Protein AF-A0A6V3JJE8-F1 (afdb_monomer)

Secondary structure (DSSP, 8-state):
----------------------------PPEEEEEEPPHHHHHHHHHHHHHHHHH-TT-S--TTTTS--EEEEEEE-BS-HHHHHHHHHHHHHHHTT-TTSTT---EEEEEEEETTEEEEEEEP-HHHHHHHHHHHHHHGGGBPTTPPPPHHHHHHHHHHHHHHHHHHHHHTS-SS---PPPPP-

Solvent-accessible surface area (backbone atoms only — not comparable to full-atom values): 11881 Å² total; per-residue (Å²): 136,83,80,90,86,81,91,79,88,82,90,84,80,83,81,72,94,69,79,70,85,74,67,77,77,74,75,66,66,62,46,74,45,60,47,71,52,56,74,69,60,32,53,51,46,36,55,53,40,48,58,32,35,74,74,33,85,85,57,90,74,49,46,77,80,81,41,77,60,60,48,78,50,46,72,48,33,48,79,41,65,66,63,39,54,52,31,44,68,66,50,37,69,63,64,67,71,51,82,65,40,87,84,45,76,85,44,73,60,65,69,48,75,56,98,56,46,74,44,70,44,65,55,91,45,75,34,60,50,53,53,26,44,42,53,44,76,51,32,59,92,38,41,42,82,94,62,85,76,52,73,90,55,50,66,49,56,54,54,52,51,54,51,51,52,53,54,55,56,61,70,76,69,83,73,88,85,92,81,90,83,83,82,84,135

Organism: NCBI:txid91324

Sequence (185 aa):
DRKPSGCSTDMLVAMAMLCGLLSSVVADSPINIHVKLGPEAEKEAIALNALLTDACPGNDINLNTTQQPHVTMYLTSFTNTQAVEDSIKENVPTLLQTPSCDNNPMILTNFTVNGCYAMWNVVPNQCLQHISDAVVNATYVYATPDQPIPDWVMVSILYNAEYRATTTTYSLHRTHNQDPFMLPR

Nearest PDB structures (foldseek):
  2phi-assembly1_A  TM=2.773E-01  e=2.129E+00  Sus scrofa
  5b1q-assembly1_B  TM=1.978E-01  e=9.089E+00  Human betaherpesvirus 6B

Mean predicted aligned error: 13.66 Å

pLDDT: mean 73.72, std 20.0, range [31.44, 94.88]

Foldseek 3Di:
DDDDDDDDDDDDDDPDPPPDPPVPPPPQAKDFDWAADDPVVQVVQLVVLVVLCVVPVPDPDDCNPPNGDTGGLDIAGFQDPVQLVVLCVPFQVVLLPDPQDVPPDWDWDDWDDDRRHIDTDIDDDPNSLSNSLSSCVSGVVGGDPPIDDDPSSVVNVVVVVVVVVVVVVVVVPPDDDDDDDDDDD

Structure (mmCIF, N/CA/C/O backbone):
data_AF-A0A6V3JJE8-F1
#
_entry.id   AF-A0A6V3JJE8-F1
#
loop_
_atom_site.group_PDB
_atom_site.id
_atom_site.type_symbol
_atom_site.label_atom_id
_atom_site.label_alt_id
_atom_site.label_comp_id
_atom_site.label_asym_id
_atom_site.label_entity_id
_atom_site.label_seq_id
_atom_site.pdbx_PDB_ins_code
_atom_site.Cartn_x
_atom_site.Cartn_y
_atom_site.Cartn_z
_atom_site.occupancy
_atom_site.B_iso_or_equiv
_atom_site.auth_seq_id
_atom_site.auth_comp_id
_atom_site.auth_asym_id
_atom_site.auth_atom_id
_atom_site.pdbx_PDB_model_num
ATOM 1 N N . ASP A 1 1 ? -59.353 64.202 5.181 1.00 53.44 1 ASP A N 1
ATOM 2 C CA . ASP A 1 1 ? -60.143 62.983 4.853 1.00 53.44 1 ASP A CA 1
ATOM 3 C C . ASP A 1 1 ? -59.337 61.767 5.299 1.00 53.44 1 ASP A C 1
ATOM 5 O O . ASP A 1 1 ? -58.124 61.810 5.169 1.00 53.44 1 ASP A O 1
ATOM 9 N N . ARG A 1 2 ? -59.822 60.812 6.106 1.00 39.19 2 ARG A N 1
ATOM 10 C CA . ARG A 1 2 ? -60.987 59.897 6.006 1.00 39.19 2 ARG A CA 1
ATOM 11 C C . ARG A 1 2 ? -60.827 58.773 4.952 1.00 39.19 2 ARG A C 1
ATOM 13 O O . ARG A 1 2 ? -61.094 58.984 3.782 1.00 39.19 2 ARG A O 1
ATOM 20 N N . LYS A 1 3 ? -60.425 57.594 5.477 1.00 49.19 3 LYS A N 1
ATOM 21 C CA . LYS A 1 3 ? -60.695 56.169 5.110 1.00 49.19 3 LYS A CA 1
ATOM 22 C C . LYS A 1 3 ? -61.855 55.876 4.122 1.00 49.19 3 LYS A C 1
ATOM 24 O O . LYS A 1 3 ? -62.777 56.687 4.081 1.00 49.19 3 LYS A O 1
ATOM 29 N N . PRO A 1 4 ? -61.966 54.647 3.542 1.00 60.12 4 PRO A N 1
ATOM 30 C CA . PRO A 1 4 ? -61.141 53.422 3.694 1.00 60.12 4 PRO A CA 1
ATOM 31 C C . PRO A 1 4 ? -60.362 53.137 2.372 1.00 60.12 4 PRO A C 1
ATOM 33 O O . PRO A 1 4 ? -59.901 54.120 1.808 1.00 60.12 4 PRO A O 1
ATOM 36 N N . SER A 1 5 ? -60.066 51.950 1.804 1.00 47.75 5 SER A N 1
ATOM 37 C CA . SER A 1 5 ? -60.304 50.494 2.045 1.00 47.75 5 SER A CA 1
ATOM 38 C C . SER A 1 5 ? -59.212 49.697 1.276 1.00 47.75 5 SER A C 1
ATOM 40 O O . SER A 1 5 ? -58.460 50.320 0.536 1.00 47.75 5 SER A O 1
ATOM 42 N N . GLY A 1 6 ? -59.047 48.366 1.328 1.00 47.81 6 GLY A N 1
ATOM 43 C CA . GLY A 1 6 ? -59.687 47.262 2.068 1.00 47.81 6 GLY A CA 1
ATOM 44 C C . GLY A 1 6 ? -58.954 45.932 1.747 1.00 47.81 6 GLY A C 1
ATOM 45 O O . GLY A 1 6 ? -58.078 45.923 0.887 1.00 47.81 6 GLY A O 1
ATOM 46 N N . CYS A 1 7 ? -59.257 44.822 2.433 1.00 48.31 7 CYS A N 1
ATOM 47 C CA . CYS A 1 7 ? -58.573 43.535 2.204 1.00 48.31 7 CYS A CA 1
ATOM 48 C C . CYS A 1 7 ? -59.107 42.770 0.981 1.00 48.31 7 CYS A C 1
ATOM 50 O O . CYS A 1 7 ? -60.310 42.768 0.736 1.00 48.31 7 CYS A O 1
ATOM 52 N N . SER A 1 8 ? -58.235 41.979 0.349 1.00 53.91 8 SER A N 1
ATOM 53 C CA . SER A 1 8 ? -58.602 40.644 -0.136 1.00 53.91 8 SER A CA 1
ATOM 54 C C . SER A 1 8 ? -57.485 39.676 0.232 1.00 53.91 8 SER A C 1
ATOM 56 O O . SER A 1 8 ? -56.341 39.855 -0.184 1.00 53.91 8 SER A O 1
ATOM 58 N N . THR A 1 9 ? -57.809 38.658 1.020 1.00 53.34 9 THR A N 1
ATOM 59 C CA . THR A 1 9 ? -57.075 37.394 0.956 1.00 53.34 9 THR A CA 1
ATOM 60 C C . THR A 1 9 ? -57.508 36.664 -0.323 1.00 53.34 9 THR A C 1
ATOM 62 O O . THR A 1 9 ? -58.591 36.939 -0.840 1.00 53.34 9 THR A O 1
ATOM 65 N N . ASP A 1 10 ? -56.646 35.814 -0.889 1.00 45.06 10 ASP A N 1
ATOM 66 C CA . ASP A 1 10 ? -56.912 34.368 -1.007 1.00 45.06 10 ASP A CA 1
ATOM 67 C C . ASP A 1 10 ? -55.978 33.646 -2.006 1.00 45.06 10 ASP A C 1
ATOM 69 O O . ASP A 1 10 ? -55.845 34.002 -3.171 1.00 45.06 10 ASP A O 1
ATOM 73 N N . MET A 1 11 ? -55.400 32.545 -1.510 1.00 45.78 11 MET A N 1
ATOM 74 C CA . MET A 1 11 ? -55.353 31.241 -2.188 1.00 45.78 11 MET A CA 1
ATOM 75 C C . MET A 1 11 ? -54.564 31.065 -3.508 1.00 45.78 11 MET A C 1
ATOM 77 O O . MET A 1 11 ? -55.132 30.860 -4.576 1.00 45.78 11 MET A O 1
ATOM 81 N N . LEU A 1 12 ? -53.240 30.913 -3.379 1.00 42.09 12 LEU A N 1
ATOM 82 C CA . LEU A 1 12 ? -52.407 30.009 -4.202 1.00 42.09 12 LEU A CA 1
ATOM 83 C C . LEU A 1 12 ? -51.171 29.608 -3.368 1.00 42.09 12 LEU A C 1
ATOM 85 O O . LEU A 1 12 ? -50.185 30.330 -3.296 1.00 42.09 12 LEU A O 1
ATOM 89 N N . VAL A 1 13 ? -51.298 28.635 -2.460 1.00 42.44 13 VAL A N 1
ATOM 90 C CA . VAL A 1 13 ? -51.154 27.185 -2.720 1.00 42.44 13 VAL A CA 1
ATOM 91 C C . VAL A 1 13 ? -49.741 26.814 -3.199 1.00 42.44 13 VAL A C 1
ATOM 93 O O . VAL A 1 13 ? -49.462 26.732 -4.388 1.00 42.44 13 VAL A O 1
ATOM 96 N N . ALA A 1 14 ? -48.875 26.559 -2.213 1.00 44.41 14 ALA A N 1
ATOM 97 C CA . ALA A 1 14 ? -47.782 25.582 -2.221 1.00 44.41 14 ALA A CA 1
ATOM 98 C C . ALA A 1 14 ? -47.060 25.296 -3.559 1.00 44.41 14 ALA A C 1
ATOM 100 O O . ALA A 1 14 ? -47.109 24.176 -4.069 1.00 44.41 14 ALA A O 1
ATOM 101 N N . MET A 1 15 ? -46.263 26.249 -4.052 1.00 40.84 15 MET A N 1
ATOM 102 C CA . MET A 1 15 ? -45.120 25.891 -4.899 1.00 40.84 15 MET A CA 1
ATOM 103 C C . MET A 1 15 ? -43.991 25.405 -3.976 1.00 40.84 15 MET A C 1
ATOM 105 O O . MET A 1 15 ? -43.476 26.167 -3.159 1.00 40.84 15 MET A O 1
ATOM 109 N N . ALA A 1 16 ? -43.706 24.102 -4.009 1.00 45.19 16 ALA A N 1
ATOM 110 C CA . ALA A 1 16 ? -42.969 23.423 -2.944 1.00 45.19 16 ALA A CA 1
ATOM 111 C C . ALA A 1 16 ? -41.513 23.900 -2.784 1.00 45.19 16 ALA A C 1
ATOM 113 O O . ALA A 1 16 ? -40.794 24.089 -3.766 1.00 45.19 16 ALA A O 1
ATOM 114 N N . MET A 1 17 ? -41.043 23.958 -1.531 1.00 45.81 17 MET A N 1
ATOM 115 C CA . MET A 1 17 ? -39.613 23.985 -1.199 1.00 45.81 17 MET A CA 1
ATOM 116 C C . MET A 1 17 ? -38.973 22.622 -1.509 1.00 45.81 17 MET A C 1
ATOM 118 O O . MET A 1 17 ? -38.599 21.875 -0.611 1.00 45.81 17 MET A O 1
ATOM 122 N N . LEU A 1 18 ? -38.848 22.301 -2.796 1.00 45.31 18 LEU A N 1
ATOM 123 C CA . LEU A 1 18 ? -38.038 21.188 -3.293 1.00 45.31 18 LEU A CA 1
ATOM 124 C C . LEU A 1 18 ? -36.802 21.708 -4.042 1.00 45.3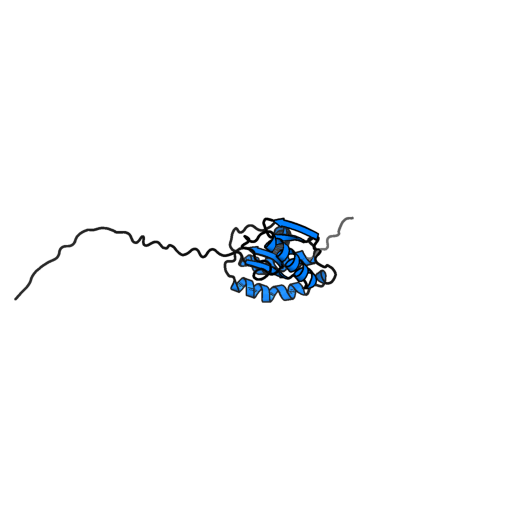1 18 LEU A C 1
ATOM 126 O O . LEU A 1 18 ? -36.354 21.127 -5.027 1.00 45.31 18 LEU A O 1
ATOM 130 N N . CYS A 1 19 ? -36.244 22.823 -3.554 1.00 42.00 19 CYS A N 1
ATOM 131 C CA . CYS A 1 19 ? -34.882 23.223 -3.882 1.00 42.00 19 CYS A CA 1
ATOM 132 C C . CYS A 1 19 ? -33.965 22.163 -3.267 1.00 42.00 19 CYS A C 1
ATOM 134 O O . CYS A 1 19 ? -33.760 22.141 -2.053 1.00 42.00 19 CYS A O 1
ATOM 136 N N . GLY A 1 20 ? -33.569 21.193 -4.090 1.00 44.66 20 GLY A N 1
ATOM 137 C CA . GLY A 1 20 ? -33.034 19.931 -3.610 1.00 44.66 20 GLY A CA 1
ATOM 138 C C . GLY A 1 20 ? -31.796 20.131 -2.749 1.00 44.66 20 GLY A C 1
ATOM 139 O O . GLY A 1 20 ? -30.811 20.711 -3.202 1.00 44.66 20 GLY A O 1
ATOM 140 N N . LEU A 1 21 ? -31.819 19.548 -1.548 1.00 46.81 21 LEU A N 1
ATOM 141 C CA . LEU A 1 21 ? -30.606 19.178 -0.827 1.00 46.81 21 LEU A CA 1
ATOM 142 C C . LEU A 1 21 ? -29.916 18.043 -1.596 1.00 46.81 21 LEU A C 1
ATOM 144 O O . LEU A 1 21 ? -29.853 16.900 -1.148 1.00 46.81 21 LEU A O 1
ATOM 148 N N . LEU A 1 22 ? -29.359 18.389 -2.759 1.00 46.94 22 LEU A N 1
ATOM 149 C CA . LEU A 1 22 ? -28.196 17.723 -3.324 1.00 46.94 22 LEU A CA 1
ATOM 150 C C . LEU A 1 22 ? -27.009 18.058 -2.417 1.00 46.94 22 LEU A C 1
ATOM 152 O O . LEU A 1 22 ? -26.085 18.771 -2.803 1.00 46.94 22 LEU A O 1
ATOM 156 N N . SER A 1 23 ? -27.072 17.556 -1.180 1.00 47.16 23 SER A N 1
ATOM 157 C CA . SER A 1 23 ? -25.908 17.387 -0.330 1.00 47.16 23 SER A CA 1
ATOM 158 C C . SER A 1 23 ? -24.895 16.646 -1.181 1.00 47.16 23 SER A C 1
ATOM 160 O O . SER A 1 23 ? -25.129 15.493 -1.547 1.00 47.16 23 SER A O 1
ATOM 162 N N . SER A 1 24 ? -23.824 17.334 -1.567 1.00 48.84 24 SER A N 1
ATOM 163 C CA . SER A 1 24 ? -22.747 16.735 -2.337 1.00 48.84 24 SER A CA 1
ATOM 164 C C . SER A 1 24 ? -22.212 15.574 -1.515 1.00 48.84 24 SER A C 1
ATOM 166 O O . SER A 1 24 ? -21.530 15.797 -0.514 1.00 48.84 24 SER A O 1
ATOM 168 N N . VAL A 1 25 ? -22.576 14.352 -1.906 1.00 51.97 25 VAL A N 1
ATOM 169 C CA . VAL A 1 25 ? -22.018 13.134 -1.330 1.00 51.97 25 VAL A CA 1
ATOM 170 C C . VAL A 1 25 ? -20.555 13.156 -1.729 1.00 51.97 25 VAL A C 1
ATOM 172 O O . VAL A 1 25 ? -20.204 12.812 -2.857 1.00 51.97 25 VAL A O 1
ATOM 175 N N . VAL A 1 26 ? -19.718 13.681 -0.834 1.00 57.62 26 VAL A N 1
ATOM 176 C CA . VAL A 1 26 ? -18.271 13.674 -0.999 1.00 57.62 26 VAL A CA 1
ATOM 177 C C . VAL A 1 26 ? -17.902 12.203 -1.030 1.00 57.62 26 VAL A C 1
ATOM 179 O O . VAL A 1 26 ? -18.029 11.518 -0.018 1.00 57.62 26 VAL A O 1
ATOM 182 N N . ALA A 1 27 ? -17.573 11.702 -2.220 1.00 60.66 27 ALA A N 1
ATOM 183 C CA . ALA A 1 27 ? -17.267 10.299 -2.423 1.00 60.66 27 ALA A CA 1
ATOM 184 C C . ALA A 1 27 ? -15.990 9.985 -1.640 1.00 60.66 27 ALA A C 1
ATOM 186 O O . ALA A 1 27 ? -14.891 10.346 -2.068 1.00 60.66 27 ALA A O 1
ATOM 187 N N . ASP A 1 28 ? -16.178 9.392 -0.461 1.00 74.69 28 ASP A N 1
ATOM 188 C CA . ASP A 1 28 ? -15.132 9.070 0.502 1.00 74.69 28 ASP A CA 1
ATOM 189 C C . ASP A 1 28 ? -14.091 8.188 -0.189 1.00 74.69 28 ASP A C 1
ATOM 191 O O . ASP A 1 28 ? -14.329 7.019 -0.504 1.00 74.69 28 ASP A O 1
ATOM 195 N N . SER A 1 29 ? -12.984 8.821 -0.566 1.00 82.00 29 SER A N 1
ATOM 196 C CA . SER A 1 29 ? -12.046 8.276 -1.536 1.00 82.00 29 SER A CA 1
ATOM 197 C C . SER A 1 29 ? -11.105 7.310 -0.823 1.00 82.00 29 SER A C 1
ATOM 199 O O . SER A 1 29 ? -10.493 7.705 0.172 1.00 82.00 29 SER A O 1
ATOM 201 N N . PRO A 1 30 ? -10.971 6.058 -1.297 1.00 90.94 30 PRO A N 1
ATOM 202 C CA . PRO A 1 30 ? -10.282 5.021 -0.546 1.00 90.94 30 PRO A CA 1
ATOM 203 C C . PRO A 1 30 ? -8.806 5.373 -0.346 1.00 90.94 30 PRO A C 1
ATOM 205 O O . PRO A 1 30 ? -8.072 5.653 -1.296 1.00 90.94 30 PRO A O 1
ATOM 208 N N . ILE A 1 31 ? -8.372 5.346 0.912 1.00 91.69 31 ILE A N 1
ATOM 209 C CA . ILE A 1 31 ? -7.021 5.712 1.326 1.00 91.69 31 ILE A CA 1
ATOM 210 C C . ILE A 1 31 ? -6.148 4.461 1.301 1.00 91.69 31 ILE A C 1
ATOM 212 O O . ILE A 1 31 ? -6.435 3.469 1.968 1.00 91.69 31 ILE A O 1
ATOM 216 N N . ASN A 1 32 ? -5.064 4.529 0.533 1.00 91.56 32 ASN A N 1
ATOM 217 C CA . ASN A 1 32 ? -4.070 3.469 0.398 1.00 91.56 32 ASN A CA 1
ATOM 218 C C . ASN A 1 32 ? -2.959 3.643 1.446 1.00 91.56 32 ASN A C 1
ATOM 220 O O . ASN A 1 32 ? -1.980 4.356 1.205 1.00 91.56 32 ASN A O 1
ATOM 224 N N . ILE A 1 33 ? -3.101 3.000 2.605 1.00 92.88 33 ILE A N 1
ATOM 225 C CA . ILE A 1 33 ? -2.048 2.930 3.623 1.00 92.88 33 ILE A CA 1
ATOM 226 C C . ILE A 1 33 ? -1.056 1.850 3.182 1.00 92.88 33 ILE A C 1
ATOM 228 O O . ILE A 1 33 ? -1.436 0.695 2.987 1.00 92.88 33 ILE A O 1
ATOM 232 N N . HIS A 1 34 ? 0.213 2.212 3.008 1.00 92.94 34 HIS A N 1
ATOM 233 C CA . HIS A 1 34 ? 1.208 1.361 2.357 1.00 92.94 34 HIS A CA 1
ATOM 234 C C . HIS A 1 34 ? 2.609 1.509 2.961 1.00 92.94 34 HIS A C 1
ATOM 236 O O . HIS A 1 34 ? 2.957 2.559 3.504 1.00 92.94 34 HIS A O 1
ATOM 242 N N . VAL A 1 35 ? 3.436 0.472 2.812 1.00 90.75 35 VAL A N 1
ATOM 243 C CA . VAL A 1 35 ? 4.886 0.541 3.057 1.00 90.75 35 VAL A CA 1
ATOM 244 C C . VAL A 1 35 ? 5.630 0.750 1.742 1.00 90.75 35 VAL A C 1
ATOM 246 O O . VAL A 1 35 ? 5.286 0.154 0.721 1.00 90.75 35 VAL A O 1
ATOM 249 N N . LYS A 1 36 ? 6.660 1.599 1.755 1.00 90.31 36 LYS A N 1
ATOM 250 C CA . LYS A 1 36 ? 7.547 1.783 0.598 1.00 90.31 36 LYS A CA 1
ATOM 251 C C . LYS A 1 36 ? 8.474 0.583 0.428 1.00 90.31 36 LYS A C 1
ATOM 253 O O . LYS A 1 36 ? 8.809 -0.090 1.404 1.00 90.31 36 LYS A O 1
ATOM 258 N N . LEU A 1 37 ? 8.912 0.341 -0.804 1.00 89.31 37 LEU A N 1
ATOM 259 C CA . LEU A 1 37 ? 9.970 -0.632 -1.071 1.00 89.31 37 LEU A CA 1
ATOM 260 C C . LEU A 1 37 ? 11.331 -0.121 -0.561 1.00 89.31 37 LEU A C 1
ATOM 262 O O . LEU A 1 37 ? 11.544 1.080 -0.405 1.00 89.31 37 LEU A O 1
ATOM 266 N N . GLY A 1 38 ? 12.268 -1.041 -0.313 1.00 88.88 38 GLY A N 1
ATOM 267 C CA . GLY A 1 38 ? 13.669 -0.679 -0.079 1.00 88.88 38 GLY A CA 1
ATOM 268 C C . GLY A 1 38 ? 14.328 -0.138 -1.361 1.00 88.88 38 GLY A C 1
ATOM 269 O O . GLY A 1 38 ? 13.880 -0.503 -2.449 1.00 88.88 38 GLY A O 1
ATOM 270 N N . PRO A 1 39 ? 15.403 0.675 -1.280 1.00 91.00 39 PRO A N 1
ATOM 271 C CA . PRO A 1 39 ? 15.916 1.441 -2.427 1.00 91.00 39 PRO A CA 1
ATOM 272 C C . PRO A 1 39 ? 16.294 0.619 -3.668 1.00 91.00 39 PRO A C 1
ATOM 274 O O . PRO A 1 39 ? 16.182 1.105 -4.791 1.00 91.00 39 PRO A O 1
ATOM 277 N N . GLU A 1 40 ? 16.737 -0.628 -3.489 1.00 91.25 40 GLU A N 1
ATOM 278 C CA . GLU A 1 40 ? 17.075 -1.528 -4.600 1.00 91.25 40 GLU A CA 1
ATOM 279 C C . GLU A 1 40 ? 15.810 -2.013 -5.330 1.00 91.25 40 GLU A C 1
ATOM 281 O O . GLU A 1 40 ? 15.699 -1.852 -6.544 1.00 91.25 40 GLU A O 1
ATOM 286 N N . ALA A 1 41 ? 14.808 -2.492 -4.586 1.00 89.56 41 ALA A N 1
ATOM 287 C CA . ALA A 1 41 ? 13.525 -2.932 -5.138 1.00 89.56 41 ALA A CA 1
ATOM 288 C C . ALA A 1 41 ? 12.678 -1.765 -5.690 1.00 89.56 41 ALA A C 1
ATOM 290 O O . ALA A 1 41 ? 11.993 -1.927 -6.698 1.00 89.56 41 ALA A O 1
ATOM 291 N N . GLU A 1 42 ? 12.745 -0.575 -5.080 1.00 89.88 42 GLU A N 1
ATOM 292 C CA . GLU A 1 42 ? 12.115 0.647 -5.608 1.00 89.88 42 GLU A CA 1
ATOM 293 C C . GLU A 1 42 ? 12.709 1.025 -6.975 1.00 89.88 42 GLU A C 1
ATOM 295 O O . GLU A 1 42 ? 11.974 1.271 -7.934 1.00 89.88 42 GLU A O 1
ATOM 300 N N . LYS A 1 43 ? 14.041 0.991 -7.100 1.00 91.38 43 LYS A N 1
ATOM 301 C CA . LYS A 1 43 ? 14.753 1.246 -8.358 1.00 91.38 43 LYS A CA 1
ATOM 302 C C . LYS A 1 43 ? 14.397 0.226 -9.446 1.00 91.38 43 LYS A C 1
ATOM 304 O O . LYS A 1 43 ? 14.203 0.620 -10.597 1.00 91.38 43 LYS A O 1
ATOM 309 N N . GLU A 1 44 ? 14.305 -1.060 -9.108 1.00 90.88 44 GLU A N 1
ATOM 310 C CA . GLU A 1 44 ? 13.884 -2.100 -10.057 1.00 90.88 44 GLU A CA 1
ATOM 311 C C . GLU A 1 44 ? 12.421 -1.929 -10.495 1.00 90.88 44 GLU A C 1
ATOM 313 O O . GLU A 1 44 ? 12.133 -2.041 -11.689 1.00 90.88 44 GLU A O 1
ATOM 318 N N . ALA A 1 45 ? 11.513 -1.568 -9.579 1.00 89.31 45 ALA A N 1
ATOM 319 C CA . ALA A 1 45 ? 10.121 -1.264 -9.918 1.00 89.31 45 ALA A CA 1
ATOM 320 C C . ALA A 1 45 ? 10.014 -0.089 -10.895 1.00 89.31 45 ALA A C 1
ATOM 322 O O . ALA A 1 45 ? 9.318 -0.191 -11.903 1.00 89.31 45 ALA A O 1
ATOM 323 N N . ILE A 1 46 ? 10.714 1.017 -10.621 1.00 88.62 46 ILE A N 1
ATOM 324 C CA . ILE A 1 46 ? 10.721 2.205 -11.487 1.00 88.62 46 ILE A CA 1
ATOM 325 C C . ILE A 1 46 ? 11.243 1.846 -12.886 1.00 88.62 46 ILE A C 1
ATOM 327 O O . ILE A 1 46 ? 10.638 2.237 -13.886 1.00 88.62 46 ILE A O 1
ATOM 331 N N . ALA A 1 47 ? 12.312 1.047 -12.975 1.00 89.12 47 ALA A N 1
ATOM 332 C CA . ALA A 1 47 ? 12.858 0.592 -14.253 1.00 89.12 47 ALA A CA 1
ATOM 333 C C . ALA A 1 47 ? 11.873 -0.296 -15.041 1.00 89.12 47 ALA A C 1
ATOM 335 O O . ALA A 1 47 ? 11.692 -0.087 -16.242 1.00 89.12 47 ALA A O 1
ATOM 336 N N . LEU A 1 48 ? 11.198 -1.246 -14.382 1.00 88.06 48 LEU A N 1
ATOM 337 C CA . LEU A 1 48 ? 10.174 -2.089 -15.014 1.00 88.06 48 LEU A CA 1
ATOM 338 C C . LEU A 1 48 ? 8.957 -1.266 -15.468 1.00 88.06 48 LEU A C 1
ATOM 340 O O . LEU A 1 48 ? 8.458 -1.446 -16.579 1.00 88.06 48 LEU A O 1
ATOM 344 N N . ASN A 1 49 ? 8.502 -0.331 -14.636 1.00 85.62 49 ASN A N 1
ATOM 345 C CA . ASN A 1 49 ? 7.346 0.510 -14.932 1.00 85.62 49 ASN A CA 1
ATOM 346 C C . ASN A 1 49 ? 7.614 1.508 -16.065 1.00 85.62 49 ASN A C 1
ATOM 348 O O . ASN A 1 49 ? 6.697 1.795 -16.834 1.00 85.62 49 ASN A O 1
ATOM 352 N N . ALA A 1 50 ? 8.851 1.986 -16.233 1.00 87.00 50 ALA A N 1
ATOM 353 C CA . ALA A 1 50 ? 9.236 2.773 -17.404 1.00 87.00 50 ALA A CA 1
ATOM 354 C C . ALA A 1 50 ? 9.052 1.966 -18.704 1.00 87.00 50 ALA A C 1
ATOM 356 O O . ALA A 1 50 ? 8.357 2.423 -19.609 1.00 87.00 50 ALA A O 1
ATOM 357 N N . LEU A 1 51 ? 9.558 0.725 -18.754 1.00 89.25 51 LEU A N 1
ATOM 358 C CA . LEU A 1 51 ? 9.401 -0.166 -19.915 1.00 89.25 51 LEU A CA 1
ATOM 359 C C . LEU A 1 51 ? 7.926 -0.468 -20.242 1.00 89.25 51 LEU A C 1
ATOM 361 O O . LEU A 1 51 ? 7.555 -0.555 -21.411 1.00 89.25 51 LEU A O 1
ATOM 365 N N . LEU A 1 52 ? 7.077 -0.614 -19.219 1.00 86.81 52 LEU A N 1
ATOM 366 C CA . LEU A 1 52 ? 5.635 -0.833 -19.390 1.00 86.81 52 LEU A CA 1
ATOM 367 C C . LEU A 1 52 ? 4.890 0.436 -19.834 1.00 86.81 52 LEU A C 1
ATOM 369 O O . LEU A 1 52 ? 3.946 0.341 -20.616 1.00 86.81 52 LEU A O 1
ATOM 373 N N . THR A 1 53 ? 5.339 1.615 -19.393 1.00 84.69 53 THR A N 1
ATOM 374 C CA . THR A 1 53 ? 4.794 2.912 -19.829 1.00 84.69 53 THR A CA 1
ATOM 375 C C . THR A 1 53 ? 5.128 3.176 -21.298 1.00 84.69 53 THR A C 1
ATOM 377 O O . THR A 1 53 ? 4.241 3.539 -22.068 1.00 84.69 53 THR A O 1
ATOM 380 N N . ASP A 1 54 ? 6.366 2.909 -21.723 1.00 88.81 54 ASP A N 1
ATOM 381 C CA . ASP A 1 54 ? 6.777 3.021 -23.131 1.00 88.81 54 ASP A CA 1
ATOM 382 C C . ASP A 1 54 ? 6.006 2.037 -24.034 1.00 88.81 54 ASP A C 1
ATOM 384 O O . ASP A 1 54 ? 5.647 2.367 -25.166 1.00 88.81 54 ASP A O 1
ATOM 388 N N . ALA A 1 55 ? 5.699 0.836 -23.527 1.00 88.56 55 ALA A N 1
ATOM 389 C CA . ALA A 1 55 ? 4.882 -0.159 -24.225 1.00 88.56 55 ALA A CA 1
ATOM 390 C C . ALA A 1 55 ? 3.374 0.174 -24.248 1.00 88.56 55 ALA A C 1
ATOM 392 O O . ALA A 1 55 ? 2.642 -0.372 -25.077 1.00 88.56 55 ALA A O 1
ATOM 393 N N . CYS A 1 56 ? 2.897 1.055 -23.363 1.00 87.75 56 CYS A N 1
ATOM 394 C CA . CYS A 1 56 ? 1.499 1.472 -23.269 1.00 87.75 56 CYS A CA 1
ATOM 395 C C . CYS A 1 56 ? 1.374 2.968 -22.900 1.00 87.75 56 CYS A C 1
ATOM 397 O O . CYS A 1 56 ? 1.076 3.318 -21.754 1.00 87.75 56 CYS A O 1
ATOM 399 N N . PRO A 1 57 ? 1.517 3.878 -23.882 1.00 80.50 57 PRO A N 1
ATOM 400 C CA . PRO A 1 57 ? 1.495 5.328 -23.654 1.00 80.50 57 PRO A CA 1
ATOM 401 C C . PRO A 1 57 ? 0.099 5.911 -23.348 1.00 80.50 57 PRO A C 1
ATOM 403 O O . PRO A 1 57 ? -0.058 7.127 -23.293 1.00 80.50 57 PRO A O 1
ATOM 406 N N . GLY A 1 58 ? -0.925 5.066 -23.181 1.00 83.31 58 GLY A N 1
ATOM 407 C CA . GLY A 1 58 ? -2.303 5.450 -22.843 1.00 83.31 58 GLY A CA 1
ATOM 408 C C . GLY A 1 58 ? -2.690 5.161 -21.389 1.00 83.31 58 GLY A C 1
ATOM 409 O O . GLY A 1 58 ? -3.868 4.964 -21.113 1.00 83.31 58 GLY A O 1
ATOM 410 N N . ASN A 1 59 ? -1.713 5.043 -20.487 1.00 77.50 59 ASN A N 1
ATOM 411 C CA . ASN A 1 59 ? -1.931 4.670 -19.092 1.00 77.50 59 ASN A CA 1
ATOM 412 C C . ASN A 1 59 ? -2.022 5.902 -18.170 1.00 77.50 59 ASN A C 1
ATOM 414 O O . ASN A 1 59 ? -1.048 6.640 -18.029 1.00 77.50 59 ASN A O 1
ATOM 418 N N . ASP A 1 60 ? -3.153 6.076 -17.479 1.00 78.19 60 ASP A N 1
ATOM 419 C CA . ASP A 1 60 ? -3.333 7.109 -16.442 1.00 78.19 60 ASP A CA 1
ATOM 420 C C . ASP A 1 60 ? -2.506 6.831 -15.162 1.00 78.19 60 ASP A C 1
ATOM 422 O O . ASP A 1 60 ? -2.330 7.709 -14.313 1.00 78.19 60 ASP A O 1
ATOM 426 N N . ILE A 1 61 ? -1.987 5.607 -15.004 1.00 77.38 61 ILE A N 1
ATOM 427 C CA . ILE A 1 61 ? -1.213 5.153 -13.841 1.00 77.38 61 ILE A CA 1
ATOM 428 C C . ILE A 1 61 ? 0.293 5.377 -14.087 1.00 77.38 61 ILE A C 1
ATOM 430 O O . ILE A 1 61 ? 1.009 4.488 -14.553 1.00 77.38 61 ILE A O 1
ATOM 434 N N . ASN A 1 62 ? 0.794 6.572 -13.757 1.00 75.94 62 ASN A N 1
ATOM 435 C CA . ASN A 1 62 ? 2.219 6.910 -13.837 1.00 75.94 62 ASN A CA 1
ATOM 436 C C . ASN A 1 62 ? 3.006 6.450 -12.589 1.00 75.94 62 ASN A C 1
ATOM 438 O O . ASN A 1 62 ? 3.335 7.238 -11.692 1.00 75.94 62 ASN A O 1
ATOM 442 N N . LEU A 1 63 ? 3.394 5.170 -12.590 1.00 72.25 63 LEU A N 1
ATOM 443 C CA . LEU A 1 63 ? 4.237 4.546 -11.555 1.00 72.25 63 LEU A CA 1
ATOM 444 C C . LEU A 1 63 ? 5.723 4.996 -11.559 1.00 72.25 63 LEU A C 1
ATOM 446 O O . LEU A 1 63 ? 6.564 4.367 -10.916 1.00 72.25 63 LEU A O 1
ATOM 450 N N . ASN A 1 64 ? 6.070 6.046 -12.313 1.00 70.19 64 ASN A N 1
ATOM 451 C CA . ASN A 1 64 ? 7.422 6.611 -12.401 1.00 70.19 64 ASN A CA 1
ATOM 452 C C . ASN A 1 64 ? 7.519 7.974 -11.679 1.00 70.19 64 ASN A C 1
ATOM 454 O O . ASN A 1 64 ? 8.585 8.336 -11.188 1.00 70.19 64 ASN A O 1
ATOM 458 N N . THR A 1 65 ? 6.417 8.735 -11.571 1.00 72.75 65 THR A N 1
ATOM 459 C CA . THR A 1 65 ? 6.441 10.089 -10.973 1.00 72.75 65 THR A CA 1
ATOM 460 C C . THR A 1 65 ? 5.363 10.370 -9.926 1.00 72.75 65 THR A C 1
ATOM 462 O O . THR A 1 65 ? 5.677 11.009 -8.922 1.00 72.75 65 THR A O 1
ATOM 465 N N . THR A 1 66 ? 4.115 9.925 -10.112 1.00 75.75 66 THR A N 1
ATOM 466 C CA . THR A 1 66 ? 3.008 10.254 -9.187 1.00 75.75 66 THR A CA 1
ATOM 467 C C . THR A 1 66 ? 2.695 9.135 -8.202 1.00 75.75 66 THR A C 1
ATOM 469 O O . THR A 1 66 ? 2.247 9.408 -7.089 1.00 75.75 66 THR A O 1
ATOM 472 N N . GLN A 1 67 ? 2.946 7.882 -8.579 1.00 80.81 67 GLN A N 1
ATOM 473 C CA . GLN A 1 67 ? 2.617 6.6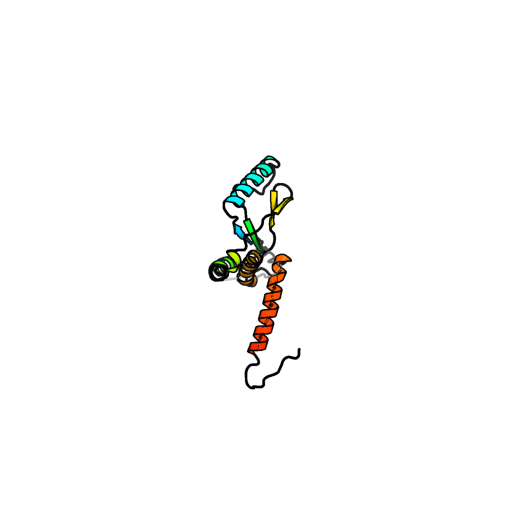98 -7.787 1.00 80.81 67 GLN A CA 1
ATOM 474 C C . GLN A 1 67 ? 3.898 5.910 -7.488 1.00 80.81 67 GLN A C 1
ATOM 476 O O . GLN A 1 67 ? 4.383 5.143 -8.313 1.00 80.81 67 GLN A O 1
ATOM 481 N N . GLN A 1 68 ? 4.475 6.121 -6.304 1.00 84.69 68 GLN A N 1
ATOM 482 C CA . GLN A 1 68 ? 5.719 5.450 -5.906 1.00 84.69 68 GLN A CA 1
ATOM 483 C C . GLN A 1 68 ? 5.495 3.942 -5.682 1.00 84.69 68 GLN A C 1
ATOM 485 O O . GLN A 1 68 ? 4.430 3.573 -5.183 1.00 84.69 68 GLN A O 1
ATOM 490 N N . PRO A 1 69 ? 6.467 3.064 -5.998 1.00 89.25 69 PRO A N 1
ATOM 491 C CA . PRO A 1 69 ? 6.373 1.630 -5.721 1.00 89.25 69 PRO A CA 1
ATOM 492 C C . PRO A 1 69 ? 6.186 1.320 -4.228 1.00 89.25 69 PRO A C 1
ATOM 494 O O . PRO A 1 69 ? 6.955 1.775 -3.378 1.00 89.25 69 PRO A O 1
ATOM 497 N N . HIS A 1 70 ? 5.175 0.517 -3.900 1.00 91.75 70 HIS A N 1
ATOM 498 C CA . HIS A 1 70 ? 4.795 0.219 -2.520 1.00 91.75 70 HIS A CA 1
ATOM 499 C C . HIS A 1 70 ? 4.098 -1.140 -2.384 1.00 91.75 70 HIS A C 1
ATOM 501 O O . HIS A 1 70 ? 3.659 -1.726 -3.373 1.00 91.75 70 HIS A O 1
ATOM 507 N N . VAL A 1 71 ? 3.945 -1.607 -1.142 1.00 90.75 71 VAL A N 1
ATOM 508 C CA . VAL A 1 71 ? 3.027 -2.696 -0.778 1.00 90.75 71 VAL A CA 1
ATOM 509 C C . VAL A 1 71 ? 1.889 -2.104 0.054 1.00 90.75 71 VAL A C 1
ATOM 511 O O . VAL A 1 71 ? 2.131 -1.499 1.100 1.00 90.75 71 VAL A O 1
ATOM 514 N N . THR A 1 72 ? 0.648 -2.250 -0.407 1.00 91.56 72 THR A N 1
ATOM 515 C CA . THR A 1 72 ? -0.553 -1.815 0.325 1.00 91.56 72 THR A CA 1
ATOM 516 C C . THR A 1 72 ? -0.752 -2.665 1.578 1.00 91.56 72 THR A C 1
ATOM 518 O O . THR A 1 72 ? -0.825 -3.885 1.487 1.00 91.56 72 THR A O 1
ATOM 521 N N . MET A 1 73 ? -0.856 -2.009 2.735 1.00 91.62 73 MET A N 1
ATOM 522 C CA . MET A 1 73 ? -1.149 -2.613 4.044 1.00 91.62 73 MET A CA 1
ATOM 523 C C . MET A 1 73 ? -2.630 -2.501 4.408 1.00 91.62 73 MET A C 1
ATOM 525 O O . MET A 1 73 ? -3.151 -3.352 5.116 1.00 91.62 73 MET A O 1
ATOM 529 N N . TYR A 1 74 ? -3.325 -1.468 3.926 1.00 91.25 74 TYR A N 1
ATOM 530 C CA . TYR A 1 74 ? -4.779 -1.367 4.027 1.00 91.25 74 TYR A CA 1
ATOM 531 C C . TYR A 1 74 ? -5.307 -0.391 2.968 1.00 91.25 74 TYR A C 1
ATOM 533 O O . TYR A 1 74 ? -4.700 0.652 2.728 1.00 91.25 74 TYR A O 1
ATOM 541 N N . LEU A 1 75 ? -6.427 -0.727 2.327 1.00 92.06 75 LEU A N 1
ATOM 542 C CA . LEU A 1 75 ? -7.099 0.112 1.335 1.00 92.06 75 LEU A CA 1
ATOM 543 C C . LEU A 1 75 ? -8.599 0.110 1.626 1.00 92.06 75 LEU A C 1
ATOM 545 O O . LEU A 1 75 ? -9.264 -0.900 1.416 1.00 92.06 75 LEU A O 1
ATOM 549 N N . THR A 1 76 ? -9.116 1.230 2.127 1.00 92.69 76 THR A N 1
ATOM 550 C CA . THR A 1 76 ? -10.544 1.420 2.426 1.00 92.69 76 THR A CA 1
ATOM 551 C C . THR A 1 76 ? -10.887 2.910 2.468 1.00 92.69 76 THR A C 1
ATOM 553 O O . THR A 1 76 ? -10.001 3.755 2.603 1.00 92.69 76 THR A O 1
ATOM 556 N N . SER A 1 77 ? -12.169 3.239 2.365 1.00 93.12 77 SER A N 1
ATOM 557 C CA . SER A 1 77 ? -12.709 4.574 2.645 1.00 93.12 77 SER A CA 1
ATOM 558 C C . SER A 1 77 ? -12.830 4.808 4.163 1.00 93.12 77 SER A C 1
ATOM 560 O O . SER A 1 77 ? -13.043 3.849 4.919 1.00 93.12 77 SER A O 1
ATOM 562 N N . PHE A 1 78 ? -12.660 6.054 4.627 1.00 92.62 78 PHE A N 1
ATOM 563 C CA . PHE A 1 78 ? -12.571 6.400 6.053 1.00 92.62 78 PHE A CA 1
ATOM 564 C C . PHE A 1 78 ? -13.339 7.684 6.402 1.00 92.62 78 PHE A C 1
ATOM 566 O O . PHE A 1 78 ? -12.995 8.779 5.963 1.00 92.62 78 PHE A O 1
ATOM 573 N N . THR A 1 79 ? -14.261 7.574 7.360 1.00 94.12 79 THR A N 1
ATOM 574 C CA . THR A 1 79 ? -15.088 8.684 7.875 1.00 94.12 79 THR A CA 1
ATOM 575 C C . THR A 1 79 ? -14.304 9.871 8.453 1.00 94.12 79 THR A C 1
ATOM 577 O O . THR A 1 79 ? -14.853 10.968 8.564 1.00 94.12 79 THR A O 1
ATOM 580 N N . ASN A 1 80 ? -13.039 9.676 8.850 1.00 93.12 80 ASN A N 1
ATOM 581 C CA . ASN A 1 80 ? -12.175 10.727 9.385 1.00 93.12 80 ASN A CA 1
ATOM 582 C C . ASN A 1 80 ? -10.687 10.455 9.089 1.00 93.12 80 ASN A C 1
ATOM 584 O O . ASN A 1 80 ? -9.986 9.818 9.877 1.00 93.12 80 ASN A O 1
ATOM 588 N N . THR A 1 81 ? -10.190 10.995 7.973 1.00 93.12 81 THR A N 1
ATOM 589 C CA . THR A 1 81 ? -8.779 10.900 7.554 1.00 93.12 81 THR A CA 1
ATOM 590 C C . THR A 1 81 ? -7.781 11.396 8.604 1.00 93.12 81 THR A C 1
ATOM 592 O O . THR A 1 81 ? -6.714 10.804 8.740 1.00 93.12 81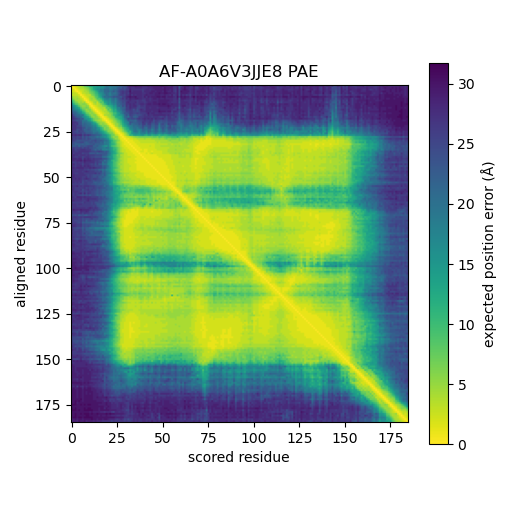 THR A O 1
ATOM 595 N N . GLN A 1 82 ? -8.100 12.453 9.361 1.00 94.19 82 GLN A N 1
ATOM 596 C CA . GLN A 1 82 ? -7.151 13.014 10.330 1.00 94.19 82 GLN A CA 1
ATOM 597 C C . GLN A 1 82 ? -6.961 12.072 11.523 1.00 94.19 82 GLN A C 1
ATOM 599 O O . GLN A 1 82 ? -5.832 11.800 11.917 1.00 94.19 82 GLN A O 1
ATOM 604 N N . ALA A 1 83 ? -8.052 11.498 12.041 1.00 94.81 83 ALA A N 1
ATOM 605 C CA . ALA A 1 83 ? -7.977 10.519 13.126 1.00 94.81 83 ALA A CA 1
ATOM 606 C C . ALA A 1 83 ? -7.251 9.226 12.704 1.00 94.81 83 ALA A C 1
ATOM 608 O O . ALA A 1 83 ? -6.544 8.629 13.514 1.00 94.81 83 ALA A O 1
ATOM 609 N N . VAL A 1 84 ? -7.364 8.827 11.431 1.00 93.88 84 VAL A N 1
ATOM 610 C CA . VAL A 1 84 ? -6.562 7.741 10.840 1.00 93.88 84 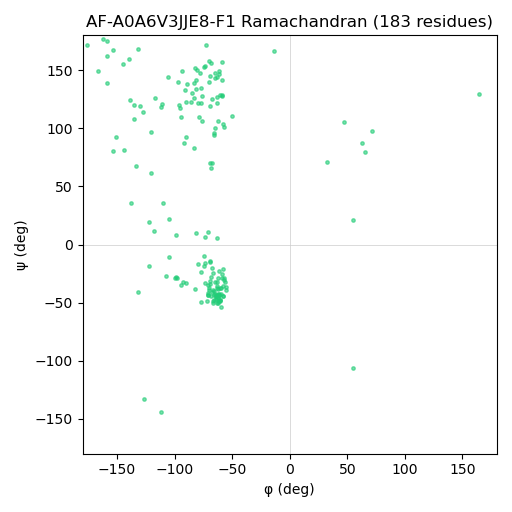VAL A CA 1
ATOM 611 C C . VAL A 1 84 ? -5.075 8.098 10.837 1.00 93.88 84 VAL A C 1
ATOM 613 O O . VAL A 1 84 ? -4.263 7.307 11.312 1.00 93.88 84 VAL A O 1
ATOM 616 N N . GLU A 1 85 ? -4.710 9.284 10.344 1.00 93.62 85 GLU A N 1
ATOM 617 C CA . GLU A 1 85 ? -3.314 9.735 10.282 1.00 93.62 85 GLU A CA 1
ATOM 618 C C . GLU A 1 85 ? -2.683 9.832 11.683 1.00 93.62 85 GLU A C 1
ATOM 620 O O . GLU A 1 85 ? -1.558 9.377 11.899 1.00 93.62 85 GLU A O 1
ATOM 625 N N . ASP A 1 86 ? -3.420 10.380 12.648 1.00 94.88 86 ASP A N 1
ATOM 626 C CA . ASP A 1 86 ? -2.953 10.572 14.021 1.00 94.88 86 ASP A CA 1
ATOM 627 C C . ASP A 1 86 ? -2.843 9.238 14.774 1.00 94.88 86 ASP A C 1
ATOM 629 O O . ASP A 1 86 ? -1.817 8.976 15.407 1.00 94.88 86 ASP A O 1
ATOM 633 N N . SER A 1 87 ? -3.821 8.337 14.615 1.00 94.00 87 SER A N 1
ATOM 634 C CA . SER A 1 87 ? -3.757 6.983 15.182 1.00 94.00 87 SER A CA 1
ATOM 635 C C . SER A 1 87 ? -2.596 6.164 14.605 1.00 94.00 87 SER A C 1
ATOM 637 O O . SER A 1 87 ? -1.926 5.444 15.350 1.00 94.00 87 SER A O 1
ATOM 639 N N . ILE A 1 88 ? -2.293 6.304 13.305 1.00 93.31 88 ILE A N 1
ATOM 640 C CA . ILE A 1 88 ? -1.112 5.677 12.691 1.00 93.31 88 ILE A CA 1
ATOM 641 C C . ILE A 1 88 ? 0.173 6.212 13.336 1.00 93.31 88 ILE A C 1
ATOM 643 O O . ILE A 1 88 ? 1.017 5.408 13.733 1.00 93.31 88 ILE A O 1
ATOM 647 N N . LYS A 1 89 ? 0.322 7.538 13.481 1.00 92.81 89 LYS A N 1
ATOM 648 C CA . LYS A 1 89 ? 1.511 8.166 14.097 1.00 92.81 89 LYS A CA 1
ATOM 649 C C . LYS A 1 89 ? 1.726 7.729 15.550 1.00 92.81 89 LYS A C 1
ATOM 651 O O . LYS A 1 89 ? 2.873 7.565 15.956 1.00 92.81 89 LYS A O 1
ATOM 656 N N . GLU A 1 90 ? 0.655 7.560 16.323 1.00 93.88 90 GLU A N 1
ATOM 657 C CA . GLU A 1 90 ? 0.728 7.151 17.732 1.00 93.88 90 GLU A CA 1
ATOM 658 C C . GLU A 1 90 ? 1.002 5.644 17.890 1.00 93.88 90 GLU A C 1
ATOM 660 O O . GLU A 1 90 ? 1.912 5.240 18.618 1.00 93.88 90 GLU A O 1
ATOM 665 N N . ASN A 1 91 ? 0.241 4.797 17.190 1.00 87.81 91 ASN A N 1
ATOM 666 C CA . ASN A 1 91 ? 0.187 3.363 17.481 1.00 87.81 91 ASN A CA 1
ATOM 667 C C . ASN A 1 91 ? 1.156 2.523 16.636 1.00 87.81 91 ASN A C 1
ATOM 669 O O . ASN A 1 91 ? 1.711 1.544 17.134 1.00 87.81 91 ASN A O 1
ATOM 673 N N . VAL A 1 92 ? 1.405 2.878 15.371 1.00 87.31 92 VAL A N 1
ATOM 674 C CA . VAL A 1 92 ? 2.225 2.030 14.485 1.00 87.31 92 VAL A CA 1
ATOM 675 C C . VAL A 1 92 ? 3.718 2.041 14.864 1.00 87.31 92 VAL A C 1
ATOM 677 O O . VAL A 1 92 ? 4.292 0.956 14.944 1.00 87.31 92 VAL A O 1
ATOM 680 N N . PRO A 1 93 ? 4.380 3.174 15.191 1.00 86.88 93 PRO A N 1
ATOM 681 C CA . PRO A 1 93 ? 5.811 3.178 15.521 1.00 86.88 93 PRO A CA 1
ATOM 682 C C . PRO A 1 93 ? 6.207 2.354 16.751 1.00 86.88 93 PRO A C 1
ATOM 684 O O . PRO A 1 93 ? 7.367 1.959 16.855 1.00 86.88 93 PRO A O 1
ATOM 687 N N . THR A 1 94 ? 5.287 2.094 17.684 1.00 81.06 94 THR A N 1
ATOM 688 C CA . THR A 1 94 ? 5.539 1.206 18.835 1.00 81.06 94 THR A CA 1
ATOM 689 C C . THR A 1 94 ? 5.350 -0.263 18.457 1.00 81.06 94 THR A C 1
ATOM 691 O O . THR A 1 94 ? 6.164 -1.102 18.836 1.00 81.06 94 THR A O 1
ATOM 694 N N . LEU A 1 95 ? 4.348 -0.571 17.628 1.00 72.25 95 LEU A N 1
ATOM 695 C CA . LEU A 1 95 ? 4.114 -1.913 17.089 1.00 72.25 95 LEU A CA 1
ATOM 696 C C . LEU A 1 95 ? 5.208 -2.357 16.100 1.00 72.25 95 LEU A C 1
ATOM 698 O O . LEU A 1 95 ? 5.499 -3.547 16.028 1.00 72.25 95 LEU A O 1
ATOM 702 N N . LEU A 1 96 ? 5.869 -1.426 15.402 1.00 75.69 96 LEU A N 1
ATOM 703 C CA . LEU A 1 96 ? 7.018 -1.708 14.526 1.00 75.69 96 LEU A CA 1
ATOM 704 C C . LEU A 1 96 ? 8.336 -2.002 15.271 1.00 75.69 96 LEU A C 1
ATOM 706 O O . LEU A 1 96 ? 9.289 -2.448 14.641 1.00 75.69 96 LEU A O 1
ATOM 710 N N . GLN A 1 97 ? 8.419 -1.787 16.589 1.00 76.38 97 GLN A N 1
ATOM 711 C CA . GLN A 1 97 ? 9.627 -2.083 17.384 1.00 76.38 97 GLN A CA 1
ATOM 712 C C . GLN A 1 97 ? 9.747 -3.568 17.786 1.00 76.38 97 GLN A C 1
ATOM 714 O O . GLN A 1 97 ? 10.594 -3.934 18.601 1.00 76.38 97 GLN A O 1
ATOM 719 N N . THR A 1 98 ? 8.907 -4.447 17.234 1.00 66.25 98 THR A N 1
ATOM 720 C CA . THR A 1 98 ? 8.976 -5.894 17.467 1.00 66.25 98 THR A CA 1
ATOM 721 C C . THR A 1 98 ? 10.123 -6.547 16.676 1.00 66.25 98 THR A C 1
ATOM 723 O O . THR A 1 98 ? 10.120 -6.450 15.448 1.00 66.25 98 THR A O 1
ATOM 726 N N . PRO A 1 99 ? 11.026 -7.329 17.311 1.00 67.88 99 PRO A N 1
ATOM 727 C CA . PRO A 1 99 ? 12.139 -8.026 16.633 1.00 67.88 99 PRO A CA 1
ATOM 728 C C . PRO A 1 99 ? 11.753 -9.101 15.592 1.00 67.88 99 PRO A C 1
ATOM 730 O O . PRO A 1 99 ? 12.610 -9.823 15.085 1.00 67.88 99 PRO A O 1
ATOM 733 N N . SER A 1 100 ? 10.462 -9.257 15.284 1.00 67.06 100 SER A N 1
ATOM 734 C CA . SER A 1 100 ? 9.914 -10.205 14.304 1.00 67.06 100 SER A CA 1
ATOM 735 C C . SER A 1 100 ? 10.293 -9.884 12.852 1.00 67.06 100 SER A C 1
ATOM 737 O O . SER A 1 100 ? 10.227 -10.771 11.999 1.00 67.06 100 SER A O 1
ATOM 739 N N . CYS A 1 101 ? 10.690 -8.640 12.565 1.00 77.38 101 CYS A N 1
ATOM 740 C CA . CYS A 1 101 ? 11.022 -8.175 11.218 1.00 77.38 101 CYS A CA 1
ATOM 741 C C . CYS A 1 101 ? 12.511 -8.293 10.850 1.00 77.38 101 CYS A C 1
ATOM 743 O O . CYS A 1 101 ? 12.815 -8.579 9.693 1.00 77.38 101 CYS A O 1
ATOM 745 N N . ASP A 1 102 ? 13.432 -8.156 11.811 1.00 79.56 102 ASP A N 1
ATOM 746 C CA . ASP A 1 102 ? 14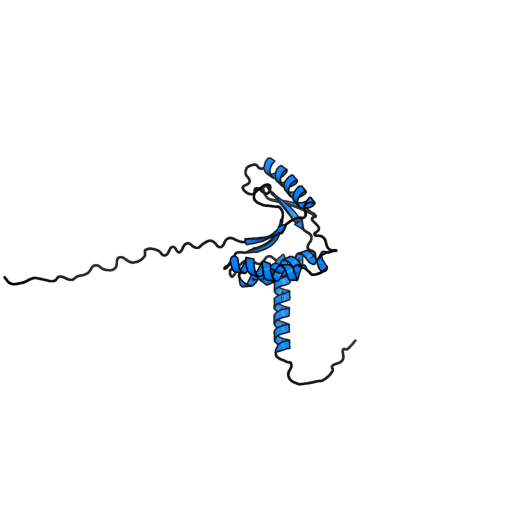.882 -8.020 11.553 1.00 79.56 102 ASP A CA 1
ATOM 747 C C . ASP A 1 102 ? 15.509 -9.199 10.787 1.00 79.56 102 ASP A C 1
ATOM 749 O O . ASP A 1 102 ? 16.527 -9.046 10.117 1.00 79.56 102 ASP A O 1
ATOM 753 N N . ASN A 1 103 ? 14.898 -10.384 10.880 1.00 81.19 103 ASN A N 1
ATOM 754 C CA . ASN A 1 103 ? 15.370 -11.623 10.253 1.00 81.19 103 ASN A CA 1
ATOM 755 C C . ASN A 1 103 ? 14.369 -12.200 9.230 1.00 81.19 103 ASN A C 1
ATOM 757 O O . ASN A 1 103 ? 14.511 -13.351 8.820 1.00 81.19 103 ASN A O 1
ATOM 761 N N . ASN A 1 104 ? 13.339 -11.439 8.836 1.00 83.31 104 ASN A N 1
ATOM 762 C CA . ASN A 1 104 ? 12.248 -11.925 7.983 1.00 83.31 104 ASN A CA 1
ATOM 763 C C . ASN A 1 104 ? 11.934 -10.937 6.837 1.00 83.31 104 ASN A C 1
ATOM 765 O O . ASN A 1 104 ? 10.875 -10.298 6.837 1.00 83.31 104 ASN A O 1
ATOM 769 N N . PRO A 1 105 ? 12.859 -10.766 5.869 1.00 84.50 105 PRO A N 1
ATOM 770 C CA . PRO A 1 105 ? 12.688 -9.824 4.767 1.00 84.50 105 PRO A CA 1
ATOM 771 C C . PRO A 1 105 ? 11.466 -10.170 3.906 1.00 84.50 105 PRO A C 1
ATOM 773 O O . PRO A 1 105 ? 11.137 -11.340 3.705 1.00 84.50 105 PRO A O 1
ATOM 776 N N . MET A 1 106 ? 10.807 -9.143 3.363 1.00 87.50 106 MET A N 1
ATOM 777 C CA . MET A 1 106 ? 9.733 -9.323 2.382 1.00 87.50 106 MET A CA 1
ATOM 778 C C . MET A 1 106 ? 10.293 -9.982 1.116 1.00 87.50 106 MET A C 1
ATOM 780 O O . MET A 1 106 ? 11.192 -9.436 0.478 1.00 87.50 106 MET A O 1
ATOM 784 N N . ILE A 1 107 ? 9.745 -11.136 0.734 1.00 90.38 107 ILE A N 1
ATOM 785 C CA . ILE A 1 107 ? 10.156 -11.846 -0.481 1.00 90.38 107 ILE A CA 1
ATOM 786 C C . ILE A 1 107 ? 9.224 -11.434 -1.623 1.00 90.38 107 ILE A C 1
ATOM 788 O O . ILE A 1 107 ? 8.051 -11.811 -1.649 1.00 90.38 107 ILE A O 1
ATOM 792 N N . LEU A 1 108 ? 9.757 -10.668 -2.574 1.00 90.25 108 LEU A N 1
ATOM 793 C CA . LEU A 1 108 ? 9.121 -10.425 -3.869 1.00 90.25 108 LEU A CA 1
ATOM 794 C C . LEU A 1 108 ? 9.412 -11.614 -4.795 1.00 90.25 108 LEU A C 1
ATOM 796 O O . LEU A 1 108 ? 10.509 -12.172 -4.763 1.00 90.25 108 LEU A O 1
ATOM 800 N N . THR A 1 109 ? 8.433 -12.022 -5.603 1.00 91.69 109 THR A N 1
ATOM 801 C CA . THR A 1 109 ? 8.572 -13.172 -6.515 1.00 91.69 109 THR A CA 1
ATOM 802 C C . THR A 1 109 ? 8.209 -12.788 -7.952 1.00 91.69 109 THR A C 1
ATOM 804 O O . THR A 1 109 ? 8.665 -11.763 -8.456 1.00 91.69 109 THR A O 1
ATOM 807 N N . ASN A 1 110 ? 7.402 -13.595 -8.641 1.00 91.62 110 ASN A N 1
ATOM 808 C CA . ASN A 1 110 ? 6.948 -13.300 -9.996 1.00 91.62 110 ASN A CA 1
ATOM 809 C C . ASN A 1 110 ? 6.128 -12.002 -10.008 1.00 91.62 110 ASN A C 1
ATOM 811 O O . ASN A 1 110 ? 5.416 -11.705 -9.046 1.00 91.62 110 ASN A O 1
ATOM 815 N N . PHE A 1 111 ? 6.161 -11.263 -11.112 1.00 89.06 111 PHE A N 1
ATOM 816 C CA . PHE A 1 111 ? 5.232 -10.162 -11.352 1.00 89.06 111 PHE A CA 1
ATOM 817 C C . PHE A 1 111 ? 4.015 -10.632 -12.158 1.00 89.06 111 PHE A C 1
ATOM 819 O O . PHE A 1 111 ? 4.109 -11.523 -13.003 1.00 89.06 111 PHE A O 1
ATOM 826 N N . THR A 1 112 ? 2.879 -9.991 -11.913 1.00 89.25 112 THR A N 1
ATOM 827 C CA . THR A 1 112 ? 1.638 -10.129 -12.676 1.00 89.25 112 THR A CA 1
ATOM 828 C C . THR A 1 112 ? 1.398 -8.805 -13.397 1.00 89.25 112 THR A C 1
ATOM 830 O O . THR A 1 112 ? 1.266 -7.769 -12.747 1.00 89.25 112 THR A O 1
ATOM 833 N N . VAL A 1 113 ? 1.361 -8.812 -14.732 1.00 84.25 113 VAL A N 1
ATOM 834 C CA . VAL A 1 113 ? 1.012 -7.618 -15.522 1.00 84.25 113 VAL A CA 1
ATOM 835 C C . VAL A 1 113 ? -0.508 -7.526 -15.630 1.00 84.25 113 VAL A C 1
ATOM 837 O O . VAL A 1 113 ? -1.155 -8.511 -15.984 1.00 84.25 113 VAL A O 1
ATOM 840 N N . ASN A 1 114 ? -1.076 -6.356 -15.343 1.00 81.44 114 ASN A N 1
ATOM 841 C CA . ASN A 1 114 ? -2.493 -6.074 -15.561 1.00 81.44 114 ASN A CA 1
ATOM 842 C C . ASN A 1 114 ? -2.630 -4.755 -16.327 1.00 81.44 114 ASN A C 1
ATOM 844 O O . ASN A 1 114 ? -2.155 -3.717 -15.870 1.00 81.44 114 ASN A O 1
ATOM 848 N N . GLY A 1 115 ? -3.230 -4.800 -17.517 1.00 83.56 115 GLY A N 1
ATOM 849 C CA . GLY A 1 115 ? -3.230 -3.669 -18.443 1.00 83.56 115 GLY A CA 1
ATOM 850 C C . GLY A 1 115 ? -1.806 -3.191 -18.741 1.00 83.56 115 GLY A C 1
ATOM 851 O O . GLY A 1 115 ? -1.069 -3.848 -19.472 1.00 83.56 115 GLY A O 1
ATOM 852 N N . CYS A 1 116 ? -1.439 -2.048 -18.162 1.00 84.50 116 CYS A N 1
ATOM 853 C CA . CYS A 1 116 ? -0.222 -1.299 -18.477 1.00 84.50 116 CYS A CA 1
ATOM 854 C C . CYS A 1 116 ? 0.703 -1.068 -17.266 1.00 84.50 116 CYS A C 1
ATOM 856 O O . CYS A 1 116 ? 1.554 -0.181 -17.290 1.00 84.50 116 CYS A O 1
ATOM 858 N N . TYR A 1 117 ? 0.544 -1.870 -16.208 1.00 82.81 117 TYR A N 1
ATOM 859 C CA . TYR A 1 117 ? 1.410 -1.867 -15.028 1.00 82.81 117 TYR A CA 1
ATOM 860 C C . TYR A 1 117 ? 1.683 -3.292 -14.523 1.00 82.81 117 TYR A C 1
ATOM 862 O O . TYR A 1 117 ? 0.941 -4.232 -14.826 1.00 82.81 117 TYR A O 1
ATOM 870 N N . ALA A 1 118 ? 2.756 -3.457 -13.747 1.00 86.19 118 ALA A N 1
ATOM 871 C CA . ALA A 1 118 ? 3.090 -4.709 -13.074 1.00 86.19 118 ALA A CA 1
ATOM 872 C C . ALA A 1 118 ? 2.802 -4.630 -11.570 1.00 86.19 118 ALA A C 1
ATOM 874 O O . ALA A 1 118 ? 3.018 -3.604 -10.929 1.00 86.19 118 ALA A O 1
ATOM 875 N N . MET A 1 119 ? 2.359 -5.749 -11.005 1.00 89.06 119 MET A N 1
ATOM 876 C CA . MET A 1 119 ? 2.236 -5.976 -9.566 1.00 89.06 119 MET A CA 1
ATOM 877 C C . MET A 1 119 ? 3.173 -7.121 -9.184 1.00 89.06 119 MET A C 1
ATOM 879 O O . MET A 1 119 ? 3.078 -8.199 -9.771 1.00 89.06 119 MET A O 1
ATOM 883 N N . TRP A 1 120 ? 4.066 -6.934 -8.213 1.00 90.00 120 TRP A N 1
ATOM 884 C CA . TRP A 1 120 ? 4.838 -8.058 -7.677 1.00 90.00 120 TRP A CA 1
ATOM 885 C C . TRP A 1 120 ? 3.996 -8.900 -6.725 1.00 90.00 120 TRP A C 1
ATOM 887 O O . TRP A 1 120 ? 3.347 -8.376 -5.821 1.00 90.00 120 TRP A O 1
ATOM 897 N N . ASN A 1 121 ? 4.070 -10.219 -6.889 1.00 90.00 121 ASN A N 1
ATOM 898 C CA . ASN A 1 121 ? 3.507 -11.152 -5.926 1.00 90.00 121 ASN A CA 1
ATOM 899 C C . ASN A 1 121 ? 4.452 -11.220 -4.713 1.00 90.00 121 ASN A C 1
ATOM 901 O O . ASN A 1 121 ? 5.551 -11.781 -4.796 1.00 90.00 121 ASN A O 1
ATOM 905 N N . VAL A 1 122 ? 4.034 -10.613 -3.602 1.00 90.19 122 VAL A N 1
ATOM 906 C CA . VAL A 1 122 ? 4.732 -10.671 -2.310 1.00 90.19 122 VAL A CA 1
ATOM 907 C C . VAL A 1 122 ? 4.370 -11.981 -1.611 1.00 90.19 122 VAL A C 1
ATOM 909 O O . VAL A 1 122 ? 3.192 -12.329 -1.541 1.00 90.19 122 VAL A O 1
ATOM 912 N N . VAL A 1 123 ? 5.352 -12.705 -1.072 1.00 90.56 123 VAL A N 1
ATOM 913 C CA . VAL A 1 123 ? 5.083 -13.866 -0.206 1.00 90.56 123 VAL A CA 1
ATOM 914 C C . VAL A 1 123 ? 4.671 -13.358 1.181 1.00 90.56 123 VAL A C 1
ATOM 916 O O . VAL A 1 123 ? 5.470 -12.657 1.809 1.00 9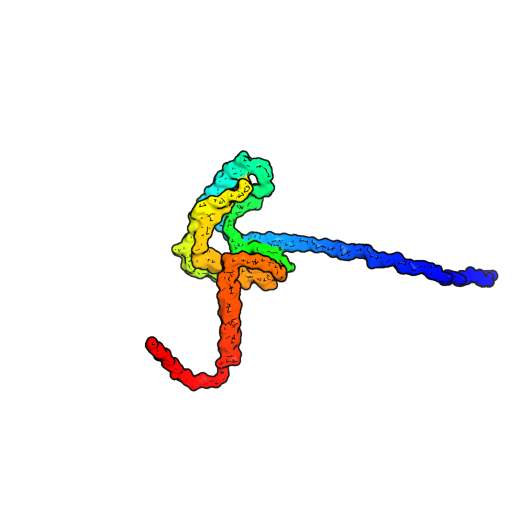0.56 123 VAL A O 1
ATOM 919 N N . PRO A 1 124 ? 3.477 -13.707 1.699 1.00 88.25 124 PRO A N 1
ATOM 920 C CA . PRO A 1 124 ? 3.086 -13.335 3.053 1.00 88.25 124 PRO A CA 1
ATOM 921 C C . PRO A 1 124 ? 4.053 -13.926 4.085 1.00 88.25 124 PRO A C 1
ATOM 923 O O . PRO A 1 124 ? 4.327 -15.127 4.079 1.00 88.25 124 PRO A O 1
ATOM 926 N N . ASN A 1 125 ? 4.561 -13.084 4.984 1.00 88.19 125 ASN A N 1
ATOM 927 C CA . ASN A 1 125 ? 5.398 -13.496 6.108 1.00 88.19 125 ASN A CA 1
ATOM 928 C C . ASN A 1 125 ? 4.895 -12.850 7.414 1.00 88.19 125 ASN A C 1
ATOM 930 O O . ASN A 1 125 ? 4.055 -11.950 7.395 1.00 88.19 125 ASN A O 1
ATOM 934 N N . GLN A 1 126 ? 5.399 -13.317 8.561 1.00 87.62 126 GLN A N 1
ATOM 935 C CA . GLN A 1 126 ? 4.929 -12.859 9.877 1.00 87.62 126 GLN A CA 1
ATOM 936 C C . GLN A 1 126 ? 5.177 -11.365 10.131 1.00 87.62 126 GLN A C 1
ATOM 938 O O . GLN A 1 126 ? 4.365 -10.733 10.797 1.00 87.62 126 GLN A O 1
ATOM 943 N N . CYS A 1 127 ? 6.259 -10.792 9.593 1.00 88.00 127 CYS A N 1
ATOM 944 C CA . CYS A 1 127 ? 6.526 -9.357 9.693 1.00 88.00 127 CYS A CA 1
ATOM 945 C C . CYS A 1 127 ? 5.480 -8.552 8.907 1.00 88.00 127 CYS A C 1
ATOM 947 O O . CYS A 1 127 ? 4.851 -7.654 9.457 1.00 88.00 127 CYS A O 1
ATOM 949 N N . LEU A 1 128 ? 5.239 -8.917 7.646 1.00 87.50 128 LEU A N 1
ATOM 950 C CA . LEU A 1 128 ? 4.290 -8.236 6.766 1.00 87.50 128 LEU A CA 1
ATOM 951 C C . LEU A 1 128 ? 2.858 -8.290 7.309 1.00 87.50 128 LEU A C 1
ATOM 953 O O . LEU A 1 128 ? 2.165 -7.274 7.311 1.00 87.50 128 LEU A O 1
ATOM 957 N N . GLN A 1 129 ? 2.444 -9.455 7.821 1.00 87.88 129 GLN A N 1
ATOM 958 C CA . GLN A 1 129 ? 1.152 -9.604 8.485 1.00 87.88 129 GLN A CA 1
ATOM 959 C C . GLN A 1 129 ? 1.082 -8.710 9.729 1.00 87.88 129 GLN A C 1
ATOM 961 O O . GLN A 1 129 ? 0.176 -7.899 9.832 1.00 87.88 129 GLN A O 1
ATOM 966 N N . HIS A 1 130 ? 2.078 -8.756 10.620 1.00 87.31 130 HIS A N 1
ATOM 967 C CA . HIS A 1 130 ? 2.113 -7.922 11.830 1.00 87.31 130 HIS A CA 1
ATOM 968 C C . HIS A 1 130 ? 2.049 -6.409 11.532 1.00 87.31 130 HIS A C 1
ATOM 970 O O . HIS A 1 130 ? 1.380 -5.672 12.255 1.00 87.31 130 HIS A O 1
ATOM 976 N N . ILE A 1 131 ? 2.667 -5.941 10.440 1.00 88.19 131 ILE A N 1
ATOM 977 C CA . ILE A 1 131 ? 2.546 -4.546 9.972 1.00 88.19 131 ILE A CA 1
ATOM 978 C C . ILE A 1 131 ? 1.111 -4.242 9.510 1.00 88.19 131 ILE A C 1
ATOM 980 O O . ILE A 1 131 ? 0.539 -3.228 9.916 1.00 88.19 131 ILE A O 1
ATOM 984 N N . SER A 1 132 ? 0.517 -5.117 8.691 1.00 90.81 132 SER A N 1
ATOM 985 C CA . SER A 1 132 ? -0.879 -4.996 8.248 1.00 90.81 132 SER A CA 1
ATOM 986 C C . SER A 1 132 ? -1.843 -4.965 9.437 1.00 90.81 132 SER A C 1
ATOM 988 O O . SER A 1 132 ? -2.742 -4.128 9.496 1.00 90.81 132 SER A O 1
ATOM 990 N N . ASP A 1 133 ? -1.628 -5.842 10.411 1.00 88.06 133 ASP A N 1
ATOM 991 C CA . ASP A 1 133 ? -2.462 -6.011 11.597 1.00 88.06 133 ASP A CA 1
ATOM 992 C C . ASP A 1 133 ? -2.374 -4.790 12.515 1.00 88.06 133 ASP A C 1
ATOM 994 O O . ASP A 1 133 ? -3.397 -4.320 13.015 1.00 88.06 133 ASP A O 1
ATOM 998 N N . ALA A 1 134 ? -1.172 -4.229 12.685 1.00 89.94 134 ALA A N 1
ATOM 999 C CA . ALA A 1 134 ? -0.949 -2.980 13.404 1.00 89.94 134 ALA A CA 1
ATOM 1000 C C . ALA A 1 134 ? -1.702 -1.806 12.758 1.00 89.94 134 ALA A C 1
ATOM 1002 O O . ALA A 1 134 ? -2.409 -1.072 13.451 1.00 89.94 134 ALA A O 1
ATOM 1003 N N . VAL A 1 135 ? -1.597 -1.659 11.431 1.00 92.50 135 VAL A N 1
ATOM 1004 C CA . VAL A 1 135 ? -2.308 -0.626 10.658 1.00 92.50 135 VAL A CA 1
ATOM 1005 C C . VAL A 1 135 ? -3.823 -0.791 10.779 1.00 92.50 135 VAL A C 1
ATOM 1007 O O . VAL A 1 135 ? -4.526 0.174 11.086 1.00 92.50 135 VAL A O 1
ATOM 1010 N N . VAL A 1 136 ? -4.343 -2.001 10.580 1.00 91.75 136 VAL A N 1
ATOM 1011 C CA . VAL A 1 136 ? -5.785 -2.280 10.613 1.00 91.75 136 VAL A CA 1
ATOM 1012 C C . VAL A 1 136 ? -6.343 -2.089 12.025 1.00 91.75 136 VAL A C 1
ATOM 1014 O O . VAL A 1 136 ? -7.310 -1.350 12.194 1.00 91.75 136 VAL A O 1
ATOM 1017 N N . ASN A 1 137 ? -5.710 -2.648 13.061 1.00 90.44 137 ASN A N 1
ATOM 1018 C CA . ASN A 1 137 ? -6.144 -2.489 14.456 1.00 90.44 137 ASN A CA 1
ATOM 1019 C C . ASN A 1 137 ? -6.095 -1.024 14.942 1.00 90.44 137 ASN A C 1
ATOM 1021 O O . ASN A 1 137 ? -6.911 -0.645 15.782 1.00 90.44 137 ASN A O 1
ATOM 1025 N N . ALA A 1 138 ? -5.197 -0.193 14.401 1.00 92.56 138 ALA A N 1
ATOM 1026 C CA . ALA A 1 138 ? -5.149 1.242 14.691 1.00 92.56 138 ALA A CA 1
ATOM 1027 C C . ALA A 1 138 ? -6.237 2.062 13.961 1.00 92.56 138 ALA A C 1
ATOM 1029 O O . ALA A 1 138 ? -6.580 3.154 14.416 1.00 92.56 138 ALA A O 1
ATOM 1030 N N . THR A 1 139 ? -6.779 1.578 12.836 1.00 93.19 139 THR A N 1
ATOM 1031 C CA . THR A 1 139 ? -7.578 2.413 11.912 1.00 93.19 139 THR A CA 1
ATOM 1032 C C . THR A 1 139 ? -9.007 1.932 11.650 1.00 93.19 139 THR A C 1
ATOM 1034 O O . THR A 1 139 ? -9.843 2.747 11.257 1.00 93.19 139 THR A O 1
ATOM 1037 N N . TYR A 1 140 ? -9.340 0.662 11.918 1.00 91.56 140 TYR A N 1
ATOM 1038 C CA . TYR A 1 140 ? -10.653 0.074 11.594 1.00 91.56 140 TYR A CA 1
ATOM 1039 C C . TYR A 1 140 ? -11.850 0.819 12.212 1.00 91.56 140 TYR A C 1
ATOM 1041 O O . TYR A 1 140 ? -12.927 0.836 11.628 1.00 91.56 140 TYR A O 1
ATOM 1049 N N . VAL A 1 141 ? -11.671 1.469 13.369 1.00 93.69 141 VAL A N 1
ATOM 1050 C CA . VAL A 1 141 ? -12.727 2.246 14.050 1.00 93.69 141 VAL A CA 1
ATOM 1051 C C . VAL A 1 141 ? -13.131 3.527 13.311 1.00 93.69 141 VAL A C 1
ATOM 1053 O O . VAL A 1 141 ? -14.170 4.102 13.626 1.00 93.69 141 VAL A O 1
ATOM 1056 N N .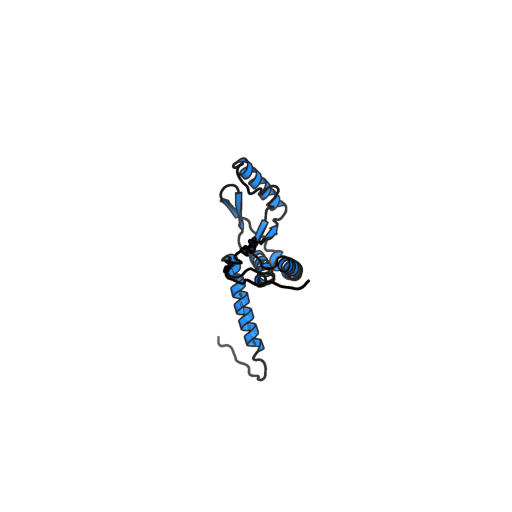 TYR A 1 142 ? -12.325 3.976 12.345 1.00 94.12 142 TYR A N 1
ATOM 1057 C CA . TYR A 1 142 ? -12.607 5.137 11.494 1.00 94.12 142 TYR A CA 1
ATOM 1058 C C . TYR A 1 142 ? -13.035 4.740 10.078 1.00 94.12 142 TYR A C 1
ATOM 1060 O O . TYR A 1 142 ? -13.465 5.609 9.314 1.00 94.12 142 TYR A O 1
ATOM 1068 N N . ALA A 1 143 ? -12.888 3.461 9.713 1.00 92.62 143 ALA A N 1
ATOM 1069 C CA . ALA A 1 143 ? -13.288 2.956 8.408 1.00 92.62 143 ALA A CA 1
ATOM 1070 C C . ALA A 1 143 ? -14.785 3.200 8.194 1.00 92.62 143 ALA A C 1
ATOM 1072 O O . ALA A 1 143 ? -15.596 3.102 9.120 1.00 92.62 143 ALA A O 1
ATOM 1073 N N . THR A 1 144 ? -15.150 3.548 6.966 1.00 93.25 144 THR A N 1
ATOM 1074 C CA . THR A 1 144 ? -16.557 3.705 6.600 1.00 93.25 144 THR A CA 1
ATOM 1075 C C . THR A 1 144 ? -17.280 2.354 6.749 1.00 93.25 144 THR A C 1
ATOM 1077 O O . THR A 1 144 ? -16.659 1.311 6.530 1.00 93.25 144 THR A O 1
ATOM 1080 N N . PRO A 1 145 ? -18.556 2.315 7.187 1.00 90.44 145 PRO A N 1
ATOM 1081 C CA . PRO A 1 145 ? -19.275 1.053 7.350 1.00 90.44 145 PRO A CA 1
ATOM 1082 C C . PRO A 1 145 ? -19.385 0.239 6.055 1.00 90.44 145 PRO A C 1
ATOM 1084 O O . PRO A 1 145 ? -19.304 0.776 4.947 1.00 90.44 145 PRO A O 1
ATOM 1087 N N . ASP A 1 146 ? -19.585 -1.069 6.225 1.00 88.38 146 ASP A N 1
ATOM 1088 C CA . ASP A 1 146 ? -19.873 -2.048 5.167 1.00 88.38 146 ASP A CA 1
ATOM 1089 C C . ASP A 1 146 ? -18.847 -2.103 4.012 1.00 88.38 146 ASP A C 1
ATOM 1091 O O . ASP A 1 146 ? -19.139 -2.608 2.927 1.00 88.38 146 ASP A O 1
ATOM 1095 N N . GLN A 1 147 ? -17.619 -1.616 4.238 1.00 84.25 147 GLN A N 1
ATOM 1096 C CA . GLN A 1 147 ? -16.524 -1.730 3.273 1.00 84.25 147 GLN A CA 1
ATOM 1097 C C . GLN A 1 147 ? -16.031 -3.185 3.154 1.00 84.25 147 GLN A C 1
ATOM 1099 O O . GLN A 1 147 ? -15.909 -3.880 4.168 1.00 84.25 147 GLN A O 1
ATOM 1104 N N . PRO A 1 148 ? -15.715 -3.665 1.936 1.00 82.12 148 PRO A N 1
ATOM 1105 C CA . PRO A 1 148 ? -15.230 -5.024 1.729 1.00 82.12 148 PRO A CA 1
ATOM 1106 C C . PRO A 1 148 ? -13.824 -5.192 2.316 1.00 82.12 148 PRO A C 1
ATOM 1108 O O . PRO A 1 148 ? -12.872 -4.544 1.885 1.00 82.12 148 PRO A O 1
ATOM 1111 N N . ILE A 1 149 ? -13.688 -6.095 3.284 1.00 76.31 149 ILE A N 1
ATOM 1112 C CA . ILE A 1 149 ? -12.406 -6.429 3.909 1.00 76.31 149 ILE A CA 1
ATOM 1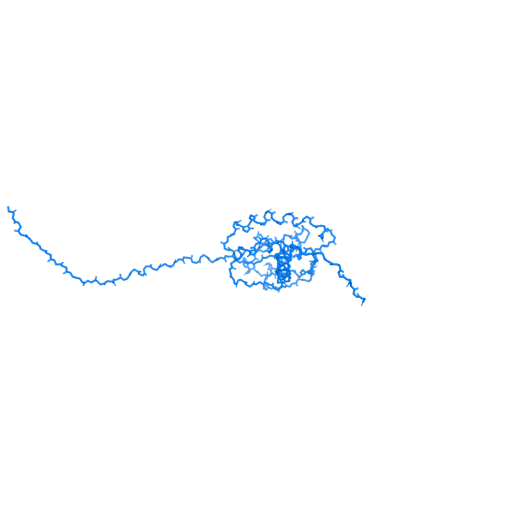113 C C . ILE A 1 149 ? -11.717 -7.514 3.062 1.00 76.31 149 ILE A C 1
ATOM 1115 O O . ILE A 1 149 ? -12.310 -8.576 2.873 1.00 76.31 149 ILE A O 1
ATOM 1119 N N . PRO A 1 150 ? -10.487 -7.300 2.554 1.00 74.06 150 PRO A N 1
ATOM 1120 C CA . PRO A 1 150 ? -9.771 -8.323 1.792 1.00 74.06 150 PRO A CA 1
ATOM 1121 C C . PRO A 1 150 ? -9.425 -9.559 2.635 1.00 74.06 150 PRO A C 1
ATOM 1123 O O . PRO A 1 150 ? -9.091 -9.435 3.813 1.00 74.06 150 PRO A O 1
ATOM 1126 N N . ASP A 1 151 ? -9.395 -10.745 2.022 1.00 77.81 151 ASP A N 1
ATOM 1127 C CA . ASP A 1 151 ? -9.126 -12.015 2.724 1.00 77.81 151 ASP A CA 1
ATOM 1128 C C . ASP A 1 151 ? -7.786 -12.026 3.490 1.00 77.81 151 ASP A C 1
ATOM 1130 O O . ASP A 1 151 ? -7.677 -12.626 4.559 1.00 77.81 151 ASP A O 1
ATOM 1134 N N . TRP A 1 152 ? -6.774 -11.311 2.986 1.00 71.25 152 TRP A N 1
ATOM 1135 C CA . TRP A 1 152 ? -5.461 -11.163 3.630 1.00 71.25 152 TRP A CA 1
ATOM 1136 C C . TRP A 1 152 ? -5.469 -10.242 4.869 1.00 71.25 152 TRP A C 1
ATOM 1138 O O . TRP A 1 152 ? -4.559 -10.315 5.693 1.00 71.25 152 TRP A O 1
ATOM 1148 N N . VAL A 1 153 ? -6.517 -9.429 5.045 1.00 69.00 153 VAL A N 1
ATOM 1149 C CA . VAL A 1 153 ? -6.806 -8.678 6.282 1.00 69.00 153 VAL A CA 1
ATOM 1150 C C . VAL A 1 153 ? -7.697 -9.494 7.232 1.00 69.00 153 VAL A C 1
ATOM 1152 O O . VAL A 1 153 ? -7.560 -9.407 8.453 1.00 69.00 153 VAL A O 1
ATOM 1155 N N . MET A 1 154 ? -8.600 -10.326 6.701 1.00 58.34 154 MET A N 1
ATOM 1156 C CA . MET A 1 154 ? -9.562 -11.095 7.509 1.00 58.34 154 MET A CA 1
ATOM 1157 C C . MET A 1 154 ? -8.906 -12.041 8.528 1.00 58.34 154 MET A C 1
ATOM 1159 O O . MET A 1 154 ? -9.481 -12.275 9.593 1.00 58.34 154 MET A O 1
ATOM 1163 N N . VAL A 1 155 ? -7.694 -12.535 8.243 1.00 56.81 155 VAL A N 1
ATOM 1164 C CA . VAL A 1 155 ? -6.914 -13.400 9.149 1.00 56.81 155 VAL A CA 1
ATOM 1165 C C . VAL A 1 155 ? -6.714 -12.759 10.528 1.00 56.81 155 VAL A C 1
ATOM 1167 O O . VAL A 1 155 ? -6.813 -13.453 11.542 1.00 56.81 155 VAL A O 1
ATOM 1170 N N . SER A 1 156 ? -6.478 -11.446 10.598 1.00 53.03 156 SER A N 1
ATOM 1171 C CA . SER A 1 156 ? -6.105 -10.778 11.849 1.00 53.03 156 SER A CA 1
ATOM 1172 C C . SER A 1 156 ? -7.246 -10.082 12.574 1.00 53.03 156 SER A C 1
ATOM 1174 O O . SER A 1 156 ? -7.231 -10.018 13.807 1.00 53.03 156 SER A O 1
ATOM 1176 N N . ILE A 1 157 ? -8.276 -9.622 11.857 1.00 52.53 157 ILE A N 1
ATOM 1177 C CA . ILE A 1 157 ? -9.479 -9.066 12.494 1.00 52.53 157 ILE A CA 1
ATOM 1178 C C . ILE A 1 157 ? -10.200 -10.151 13.306 1.00 52.53 157 ILE A C 1
ATOM 1180 O O . ILE A 1 157 ? -10.575 -9.901 14.452 1.00 52.53 157 ILE A O 1
ATOM 1184 N N . LEU A 1 158 ? -10.335 -11.366 12.761 1.00 51.00 158 LEU A N 1
ATOM 1185 C CA . LEU A 1 158 ? -10.970 -12.485 13.468 1.00 51.00 158 LEU A CA 1
ATOM 1186 C C . LEU A 1 158 ? -10.176 -12.893 14.720 1.00 51.00 158 LEU A C 1
ATOM 1188 O O . LEU A 1 158 ? -10.759 -13.004 15.799 1.00 51.00 158 LEU A O 1
ATOM 1192 N N . TYR A 1 159 ? -8.847 -13.003 14.605 1.00 51.12 159 TYR A N 1
ATOM 1193 C CA . TYR A 1 159 ? -7.961 -13.307 15.736 1.00 51.12 159 TYR A CA 1
ATOM 1194 C C . TYR A 1 159 ? -8.102 -12.279 16.871 1.00 51.12 159 TYR A C 1
ATOM 1196 O O . TYR A 1 159 ? -8.228 -12.640 18.042 1.00 51.12 159 TYR A O 1
ATOM 1204 N N . ASN A 1 160 ? -8.141 -10.985 16.534 1.00 48.09 160 ASN A N 1
ATOM 1205 C CA . ASN A 1 160 ? -8.303 -9.913 17.518 1.00 48.09 160 ASN A CA 1
ATOM 1206 C C . ASN A 1 160 ? -9.718 -9.853 18.117 1.00 48.09 160 ASN A C 1
ATOM 1208 O O . ASN A 1 160 ? -9.858 -9.549 19.303 1.00 48.09 160 ASN A O 1
ATOM 1212 N N . ALA A 1 161 ? -10.764 -10.156 17.344 1.00 51.06 161 ALA A N 1
ATOM 1213 C CA . ALA A 1 161 ? -12.136 -10.206 17.847 1.00 51.06 161 ALA A CA 1
ATOM 1214 C C . ALA A 1 161 ? -12.315 -11.321 18.894 1.00 51.06 161 ALA A C 1
ATOM 1216 O O . ALA A 1 161 ? -12.836 -11.069 19.984 1.00 51.06 161 ALA A O 1
ATOM 1217 N N . GLU A 1 162 ? -11.816 -12.525 18.608 1.00 50.88 162 GLU A N 1
ATOM 1218 C CA . GLU A 1 162 ? -11.903 -13.679 19.510 1.00 50.88 162 GLU A CA 1
ATOM 1219 C C . GLU A 1 162 ? -11.010 -13.507 20.759 1.00 50.88 162 GLU A C 1
ATOM 1221 O O . GLU A 1 162 ? -11.429 -13.801 21.887 1.00 50.88 162 GLU A O 1
ATOM 1226 N N . TYR A 1 163 ? -9.824 -12.905 20.602 1.00 41.44 163 TYR A N 1
ATOM 1227 C CA . TYR A 1 163 ? -8.938 -12.559 21.721 1.00 41.44 163 TYR A CA 1
ATOM 1228 C C . TYR A 1 163 ? -9.524 -11.463 22.636 1.00 41.44 163 TYR A C 1
ATOM 1230 O O . TYR A 1 163 ? -9.429 -11.549 23.865 1.00 41.44 163 TYR A O 1
ATOM 1238 N N . ARG A 1 164 ? -10.194 -10.442 22.077 1.00 46.12 164 ARG A N 1
ATOM 1239 C CA . ARG A 1 164 ? -10.897 -9.415 22.873 1.00 46.12 164 ARG A CA 1
ATOM 1240 C C . ARG A 1 164 ? -12.139 -9.980 23.571 1.00 46.12 164 ARG A C 1
ATOM 1242 O O . ARG A 1 164 ? -12.370 -9.642 24.735 1.00 46.12 164 ARG A O 1
ATOM 1249 N N . ALA A 1 165 ? -12.901 -10.858 22.915 1.00 49.38 165 ALA A N 1
ATOM 1250 C CA . ALA A 1 165 ? -14.051 -11.533 23.519 1.00 49.38 165 ALA A CA 1
ATOM 1251 C C . ALA A 1 165 ? -13.629 -12.361 24.746 1.00 49.38 165 ALA A C 1
ATOM 1253 O O . ALA A 1 165 ? -14.118 -12.122 25.852 1.00 49.38 165 ALA A O 1
ATOM 1254 N N . THR A 1 166 ? -12.647 -13.252 24.582 1.00 46.44 166 THR A N 1
ATOM 1255 C CA . THR A 1 166 ? -12.119 -14.089 25.676 1.00 46.44 166 THR A CA 1
ATOM 1256 C C . THR A 1 166 ? -11.508 -13.265 26.814 1.00 46.44 166 THR A C 1
ATOM 1258 O O . THR A 1 166 ? -11.812 -13.520 27.983 1.00 46.44 166 THR A O 1
ATOM 1261 N N . THR A 1 167 ? -10.722 -12.226 26.509 1.00 44.69 167 THR A N 1
ATOM 1262 C CA . THR A 1 167 ? -10.132 -11.335 27.531 1.00 44.69 167 THR A CA 1
ATOM 1263 C C . THR A 1 167 ? -11.203 -10.590 28.341 1.00 44.69 167 THR A C 1
ATOM 1265 O O . THR A 1 167 ? -11.081 -10.451 29.563 1.00 44.69 167 THR A O 1
ATOM 1268 N N . THR A 1 168 ? -12.292 -10.165 27.695 1.00 43.19 168 THR A N 1
ATOM 1269 C CA . THR A 1 168 ? -13.437 -9.532 28.373 1.00 43.19 168 THR A CA 1
ATOM 1270 C C . THR A 1 168 ? -14.146 -10.519 29.308 1.00 43.19 168 THR A C 1
ATOM 1272 O O . THR A 1 168 ? -14.421 -10.179 30.460 1.00 43.19 168 THR A O 1
ATOM 1275 N N . THR A 1 169 ? -14.372 -11.765 28.874 1.00 40.44 169 THR A N 1
ATOM 1276 C CA . THR A 1 169 ? -14.980 -12.814 29.713 1.00 40.44 169 THR A CA 1
ATOM 1277 C C . THR A 1 169 ? -14.121 -13.149 30.938 1.00 40.44 169 THR A C 1
ATOM 1279 O O . THR A 1 169 ? -14.641 -13.195 32.053 1.00 40.44 169 THR A O 1
ATOM 1282 N N . TYR A 1 170 ? -12.802 -13.308 30.777 1.00 31.44 170 TYR A N 1
ATOM 1283 C CA . TYR A 1 170 ? -11.898 -13.595 31.902 1.00 31.44 170 TYR A CA 1
ATOM 1284 C C . TYR A 1 170 ? -11.774 -12.444 32.911 1.00 31.44 170 TYR A C 1
ATOM 1286 O O . TYR A 1 170 ? -11.481 -12.687 34.085 1.00 31.44 170 TYR A O 1
ATOM 1294 N N . SER A 1 171 ? -12.035 -11.205 32.487 1.00 38.59 171 SER A N 1
ATOM 1295 C CA . SER A 1 171 ? -11.975 -10.020 33.354 1.00 38.59 171 SER A CA 1
ATOM 1296 C C . SER A 1 171 ? -13.223 -9.851 34.235 1.00 38.59 171 SER A C 1
ATOM 1298 O O . SER A 1 171 ? -13.172 -9.147 35.240 1.00 38.59 171 SER A O 1
ATOM 1300 N N . LEU A 1 172 ? -14.327 -10.533 33.907 1.00 39.44 172 LEU A N 1
ATOM 1301 C CA . LEU A 1 172 ? -15.604 -10.490 34.636 1.00 39.44 172 LEU A CA 1
ATOM 1302 C C . LEU A 1 172 ? -15.824 -11.674 35.601 1.00 39.44 172 LEU A C 1
ATOM 1304 O O . LEU A 1 172 ? -16.914 -11.815 36.156 1.00 39.44 172 LEU A O 1
ATOM 1308 N N . HIS A 1 173 ? -14.814 -12.526 35.819 1.00 39.53 173 HIS A N 1
ATOM 1309 C CA . HIS A 1 173 ? -14.935 -13.741 36.646 1.00 39.53 173 HIS A CA 1
ATOM 1310 C C . HIS A 1 173 ? -13.740 -14.005 37.587 1.00 39.53 173 HIS A C 1
ATOM 1312 O O . HIS A 1 173 ? -13.382 -15.151 37.854 1.00 39.53 173 HIS A O 1
ATOM 1318 N N . ARG A 1 174 ? -13.124 -12.948 38.145 1.00 38.84 174 ARG A N 1
ATOM 1319 C CA . ARG A 1 174 ? -12.072 -13.079 39.178 1.00 38.84 174 ARG A CA 1
ATOM 1320 C C . ARG A 1 174 ? -12.415 -12.397 40.510 1.00 38.84 174 ARG A C 1
ATOM 1322 O O . ARG A 1 174 ? -11.682 -11.546 41.003 1.00 38.84 174 ARG A O 1
ATOM 1329 N N . THR A 1 175 ? -13.490 -12.861 41.142 1.00 47.50 175 THR A N 1
ATOM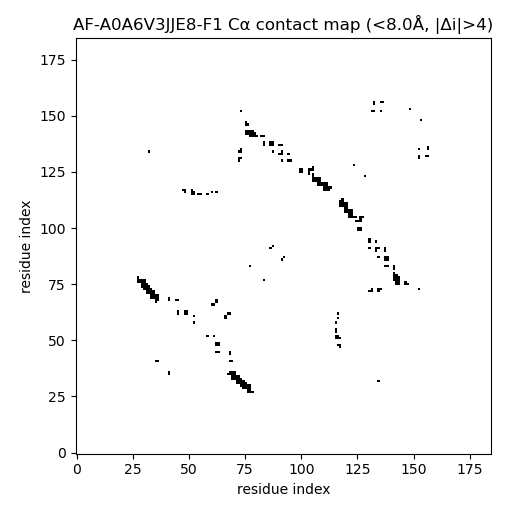 1330 C CA . THR A 1 175 ? -13.742 -12.691 42.585 1.00 47.50 175 THR A CA 1
ATOM 1331 C C . THR A 1 175 ? -14.036 -14.058 43.203 1.00 47.50 175 THR A C 1
ATOM 1333 O O . THR A 1 175 ? -15.066 -14.627 42.874 1.00 47.50 175 THR A O 1
ATOM 1336 N N . HIS A 1 176 ? -13.153 -14.554 44.085 1.00 47.28 176 HIS A N 1
ATOM 1337 C CA . HIS A 1 176 ? -13.284 -15.802 44.873 1.00 47.28 176 HIS A CA 1
ATOM 1338 C C . HIS A 1 176 ? -13.738 -17.064 44.093 1.00 47.28 176 HIS A C 1
ATOM 1340 O O . HIS A 1 176 ? -14.914 -17.264 43.825 1.00 47.28 176 HIS A O 1
ATOM 1346 N N . ASN A 1 177 ? -12.866 -18.028 43.791 1.00 37.94 177 ASN A N 1
ATOM 1347 C CA . ASN A 1 177 ? -12.150 -18.821 44.801 1.00 37.94 177 ASN A CA 1
ATOM 1348 C C . ASN A 1 177 ? -10.911 -19.548 44.237 1.00 37.94 177 ASN A C 1
ATOM 1350 O O . ASN A 1 177 ? -10.616 -19.479 43.046 1.00 37.94 177 ASN A O 1
ATOM 1354 N N . GLN A 1 178 ? -10.183 -20.237 45.120 1.00 42.62 178 GLN A N 1
ATOM 1355 C CA . GLN A 1 178 ? -9.096 -21.154 44.769 1.00 42.62 178 GLN A CA 1
ATOM 1356 C C . GLN A 1 178 ? -9.636 -22.575 44.559 1.00 42.62 178 GLN A C 1
ATOM 1358 O O . GLN A 1 178 ? -10.431 -23.025 45.374 1.00 42.62 178 GLN A O 1
ATOM 1363 N N . ASP A 1 179 ? -9.148 -23.275 43.531 1.00 35.62 179 ASP A N 1
ATOM 1364 C CA . ASP A 1 179 ? -8.737 -24.687 43.627 1.00 35.62 179 ASP A CA 1
ATOM 1365 C C . ASP A 1 179 ? -7.912 -25.101 42.381 1.00 35.62 179 ASP A C 1
ATOM 1367 O O . ASP A 1 179 ? -8.122 -24.541 41.300 1.00 35.62 179 ASP A O 1
ATOM 1371 N N . PRO A 1 180 ? -6.947 -26.039 42.493 1.00 45.53 180 PRO A N 1
ATOM 1372 C CA . PRO A 1 180 ? -6.076 -26.435 41.385 1.00 45.53 180 PRO A CA 1
ATOM 1373 C C . PRO A 1 180 ? -6.585 -27.686 40.645 1.00 45.53 180 PRO A C 1
ATOM 1375 O O . PRO A 1 180 ? -6.607 -28.784 41.199 1.00 45.53 180 PRO A O 1
ATOM 1378 N N . PHE A 1 181 ? -6.909 -27.558 39.355 1.00 31.88 181 PHE A N 1
ATOM 1379 C CA . PHE A 1 181 ? -7.219 -28.711 38.498 1.00 31.88 181 PHE A CA 1
ATOM 1380 C C . PHE A 1 181 ? -5.971 -29.251 37.781 1.00 31.88 181 PHE A C 1
ATOM 1382 O O . PHE A 1 181 ? -5.199 -28.488 37.202 1.00 31.88 181 PHE A O 1
ATOM 1389 N N . MET A 1 182 ? -5.780 -30.575 37.803 1.00 39.94 182 MET A N 1
ATOM 1390 C CA . MET A 1 182 ? -4.703 -31.246 37.062 1.00 39.94 182 MET A CA 1
ATOM 1391 C C . MET A 1 182 ? -5.071 -31.477 35.591 1.00 39.94 182 MET A C 1
ATOM 1393 O O . MET A 1 182 ? -6.235 -31.692 35.255 1.00 39.94 182 MET A O 1
ATOM 1397 N N . LEU A 1 183 ? -4.049 -31.528 34.734 1.00 35.22 183 LEU A N 1
ATOM 1398 C CA . LEU A 1 183 ? -4.162 -32.003 33.355 1.00 35.22 183 LEU A CA 1
ATOM 1399 C C . LEU A 1 183 ? -4.072 -33.544 33.297 1.00 35.22 183 LEU A C 1
ATOM 1401 O O . LEU A 1 183 ? -3.212 -34.119 33.975 1.00 35.22 183 LEU A O 1
ATOM 1405 N N . PRO A 1 184 ? -4.894 -34.227 32.476 1.00 46.94 184 PRO A N 1
ATOM 1406 C CA . PRO A 1 184 ? -4.620 -35.595 32.042 1.00 46.94 184 PRO A CA 1
ATOM 1407 C C . PRO A 1 184 ? -3.464 -35.633 31.020 1.00 46.94 184 PRO A C 1
ATOM 1409 O O . PRO A 1 184 ? -2.975 -34.593 30.579 1.00 46.94 184 PRO A O 1
ATOM 1412 N N . ARG A 1 185 ? -3.015 -36.848 30.680 1.00 45.97 185 ARG A N 1
ATOM 1413 C CA . ARG A 1 185 ? -1.952 -37.121 29.694 1.00 45.97 185 ARG A CA 1
ATOM 1414 C C . ARG A 1 185 ? -2.516 -37.333 28.294 1.00 45.97 185 ARG A C 1
ATOM 1416 O O . ARG A 1 185 ? -3.646 -37.862 28.230 1.00 45.97 185 ARG A O 1
#

Radius of gyration: 28.76 Å; Cα contacts (8 Å, |Δi|>4): 161; chains: 1; bounding box: 78×100×69 Å